Protein AF-A0A7S1ZFE7-F1 (afdb_monomer)

pLDDT: mean 71.31, std 16.83, range [36.5, 97.25]

Solvent-accessible surface area (backbone atoms only — not comparable to full-atom values): 19555 Å² total; per-residue (Å²): 136,82,89,80,91,80,84,84,82,91,82,88,84,90,81,83,90,78,90,79,86,83,85,82,86,85,87,84,87,85,87,87,86,85,85,83,87,79,91,80,78,89,81,93,76,87,78,83,85,80,88,77,94,73,69,63,61,62,57,50,52,52,50,52,49,53,53,50,52,51,51,52,51,51,54,51,51,49,47,71,77,36,74,87,56,80,83,87,70,60,96,80,64,78,69,82,61,69,79,80,39,98,81,34,76,78,76,74,90,63,62,76,65,51,53,56,52,51,50,52,52,50,51,48,53,53,51,50,52,51,52,50,52,48,52,51,48,53,66,77,36,74,86,58,77,84,83,70,88,51,95,78,68,78,70,79,67,70,73,84,36,98,85,37,78,87,77,75,54,72,66,60,51,52,53,51,50,54,52,51,52,50,52,52,52,51,53,48,53,53,48,50,68,77,34,76,85,54,82,79,88,68,60,91,83,65,80,70,83,64,69,72,82,35,95,83,36,75,81,81,75,51,74,65,58,51,51,52,52,51,51,52,51,52,49,51,51,52,51,51,49,52,50,50,53,67,75,37,74,85,56,81,79,77,80,90,46,99,82,66,82,72,81,61,68,79,79,36,98,84,35,77,85,74,75,48,78,64,58,51,49,53,51,51,53,64,72,74,110

Mean predicted aligned error: 25.0 Å

Sequence (289 aa):
MDTMMTSPPAAADAHEAEAHETETEEESETDSDSESESEWDESEDEWDSDEEEDEDDEDLEERLRALADLRALKNLAVHFLHPELPVQTDGTAFGRNYFDRPSAPDREEDDADDEEDNEEERRAVLADAAALKKAAVDHAHPELGVSTSDPTCFGRDYFDRPSAPEREDEETADEAEDVMDDVAMLKRAAYDYLHPEAPVAVDPTCFGRNYFDRPSAKEREDEEDAEEREAILAEAAALRKLAMDYAHPEAPVKAVDPTCFGRNYFNRPSAPEREDDEDAGEREAILAE

Structure (mmCIF, N/CA/C/O backbone):
data_AF-A0A7S1ZFE7-F1
#
_entry.id   AF-A0A7S1ZFE7-F1
#
loop_
_atom_site.group_PDB
_atom_site.id
_atom_site.type_symbol
_atom_site.label_atom_id
_atom_site.label_alt_id
_atom_site.label_comp_id
_atom_site.label_asym_id
_atom_site.label_entity_id
_atom_site.label_seq_id
_atom_site.pdbx_PDB_ins_code
_atom_site.Cartn_x
_atom_site.Cartn_y
_atom_site.Cartn_z
_atom_site.occupancy
_atom_site.B_iso_or_equiv
_atom_site.auth_seq_id
_atom_site.auth_comp_id
_atom_site.auth_asym_id
_atom_site.auth_atom_id
_atom_site.pdbx_PDB_model_num
ATOM 1 N N . MET A 1 1 ? 60.062 -28.023 20.978 1.00 38.53 1 MET A N 1
ATOM 2 C CA . MET A 1 1 ? 59.681 -29.448 21.005 1.00 38.53 1 MET A CA 1
ATOM 3 C C . MET A 1 1 ? 58.160 -29.456 21.038 1.00 38.53 1 MET A C 1
ATOM 5 O O . MET A 1 1 ? 57.601 -29.392 22.116 1.00 38.53 1 MET A O 1
ATOM 9 N N . ASP A 1 2 ? 57.487 -29.094 19.950 1.00 40.69 2 ASP A N 1
ATOM 10 C CA . ASP A 1 2 ? 57.403 -29.789 18.653 1.00 40.69 2 ASP A CA 1
ATOM 11 C C . ASP A 1 2 ? 56.394 -30.945 18.720 1.00 40.69 2 ASP A C 1
ATOM 13 O O . ASP A 1 2 ? 56.351 -31.648 19.728 1.00 40.69 2 ASP A O 1
ATOM 17 N N . THR A 1 3 ? 55.639 -31.113 17.628 1.00 42.53 3 THR A N 1
ATOM 18 C CA . THR A 1 3 ? 54.560 -32.089 17.340 1.00 42.53 3 THR A CA 1
ATOM 19 C C . THR A 1 3 ? 53.159 -31.769 17.906 1.00 42.53 3 THR A C 1
ATOM 21 O O . THR A 1 3 ? 53.027 -31.380 19.055 1.00 42.53 3 THR A O 1
ATOM 24 N N . MET A 1 4 ? 52.042 -31.898 17.178 1.00 44.47 4 MET A N 1
ATOM 25 C CA . MET A 1 4 ? 51.799 -32.379 15.813 1.00 44.47 4 MET A CA 1
ATOM 26 C C . MET A 1 4 ? 50.409 -31.921 15.333 1.00 44.47 4 MET A C 1
ATOM 28 O O . MET A 1 4 ? 49.446 -31.881 16.096 1.00 44.47 4 MET A O 1
ATOM 32 N N . MET A 1 5 ? 50.344 -31.616 14.038 1.00 49.09 5 MET A N 1
ATOM 33 C CA . MET A 1 5 ? 49.142 -31.440 13.225 1.00 49.09 5 MET A CA 1
ATOM 34 C C . MET A 1 5 ? 48.225 -32.669 13.295 1.00 49.09 5 MET A C 1
ATOM 36 O O . MET A 1 5 ? 48.711 -33.795 13.221 1.00 49.09 5 MET A O 1
ATOM 40 N N . THR A 1 6 ? 46.908 -32.456 13.313 1.00 48.22 6 THR A N 1
ATOM 41 C CA . THR A 1 6 ? 45.936 -33.452 12.831 1.00 48.22 6 THR A CA 1
ATOM 42 C C . THR A 1 6 ? 44.857 -32.757 11.998 1.00 48.22 6 THR A C 1
ATOM 44 O O . THR A 1 6 ? 43.993 -32.056 12.514 1.00 48.22 6 THR A O 1
ATOM 47 N N . SER A 1 7 ? 44.962 -32.927 10.679 1.00 47.09 7 SER A N 1
ATOM 48 C CA . SER A 1 7 ? 43.888 -32.703 9.707 1.00 47.09 7 SER A CA 1
ATOM 49 C C . SER A 1 7 ? 42.783 -33.750 9.874 1.00 47.09 7 SER A C 1
ATOM 51 O O . SER A 1 7 ? 43.108 -34.917 10.107 1.00 47.09 7 SER A O 1
ATOM 53 N N . PRO A 1 8 ? 41.508 -33.401 9.648 1.00 58.00 8 PRO A N 1
ATOM 54 C CA . PRO A 1 8 ? 40.488 -34.369 9.271 1.00 58.00 8 PRO A CA 1
ATOM 55 C C . PRO A 1 8 ? 40.422 -34.550 7.735 1.00 58.00 8 PRO A C 1
ATOM 57 O O . PRO A 1 8 ? 40.821 -33.649 6.991 1.00 58.00 8 PRO A O 1
ATOM 60 N N . PRO A 1 9 ? 39.978 -35.728 7.254 1.00 52.44 9 PRO A N 1
ATOM 61 C CA . PRO A 1 9 ? 40.135 -36.158 5.868 1.00 52.44 9 PRO A CA 1
ATOM 62 C C . PRO A 1 9 ? 39.002 -35.714 4.935 1.00 52.44 9 PRO A C 1
ATOM 64 O O . PRO A 1 9 ? 37.871 -35.476 5.351 1.00 52.44 9 PRO A O 1
ATOM 67 N N . ALA A 1 10 ? 39.351 -35.688 3.648 1.00 40.00 10 ALA A N 1
ATOM 68 C CA . ALA A 1 10 ? 38.463 -35.560 2.504 1.00 40.00 10 ALA A CA 1
ATOM 69 C C . ALA A 1 10 ? 37.403 -36.674 2.464 1.00 40.00 10 ALA A C 1
ATOM 71 O O . ALA A 1 10 ? 37.738 -37.854 2.586 1.00 40.00 10 ALA A O 1
ATOM 72 N N . ALA A 1 11 ? 36.153 -36.284 2.218 1.00 41.84 11 ALA A N 1
ATOM 73 C CA . ALA A 1 11 ? 35.088 -37.168 1.770 1.00 41.84 11 ALA A CA 1
ATOM 74 C C . ALA A 1 11 ? 34.666 -36.725 0.364 1.00 41.84 11 ALA A C 1
ATOM 76 O O . ALA A 1 11 ? 34.263 -35.583 0.153 1.00 41.84 11 ALA A O 1
ATOM 77 N N . ALA A 1 12 ? 34.838 -37.638 -0.585 1.00 39.75 12 ALA A N 1
ATOM 78 C CA . ALA A 1 12 ? 34.227 -37.625 -1.900 1.00 39.75 12 ALA A CA 1
ATOM 79 C C . ALA A 1 12 ? 32.986 -38.525 -1.843 1.00 39.75 12 ALA A C 1
ATOM 81 O O . ALA A 1 12 ? 33.080 -39.584 -1.232 1.00 39.75 12 ALA A O 1
ATOM 82 N N . ASP A 1 13 ? 31.878 -38.083 -2.440 1.00 37.38 13 ASP A N 1
ATOM 83 C CA . ASP A 1 13 ? 30.799 -38.858 -3.096 1.00 37.38 13 ASP A CA 1
ATOM 84 C C . ASP A 1 13 ? 29.597 -37.903 -3.262 1.00 37.38 13 ASP A C 1
ATOM 86 O O . ASP A 1 13 ? 29.153 -37.285 -2.300 1.00 37.38 13 ASP A O 1
ATOM 90 N N . ALA A 1 14 ? 29.267 -37.492 -4.488 1.00 40.66 14 ALA A N 1
ATOM 91 C CA . ALA A 1 14 ? 28.313 -38.144 -5.395 1.00 40.66 14 ALA A CA 1
ATOM 92 C C . ALA A 1 14 ? 26.847 -37.748 -5.108 1.00 40.66 14 ALA A C 1
ATOM 94 O O . ALA A 1 14 ? 26.199 -38.305 -4.234 1.00 40.66 14 ALA A O 1
ATOM 95 N N . HIS A 1 15 ? 26.339 -36.802 -5.901 1.00 38.22 15 HIS A N 1
ATOM 96 C CA . HIS A 1 15 ? 24.922 -36.629 -6.248 1.00 38.22 15 HIS A CA 1
ATOM 97 C C . HIS A 1 15 ? 24.930 -36.146 -7.706 1.00 38.22 15 HIS A C 1
ATOM 99 O O . HIS A 1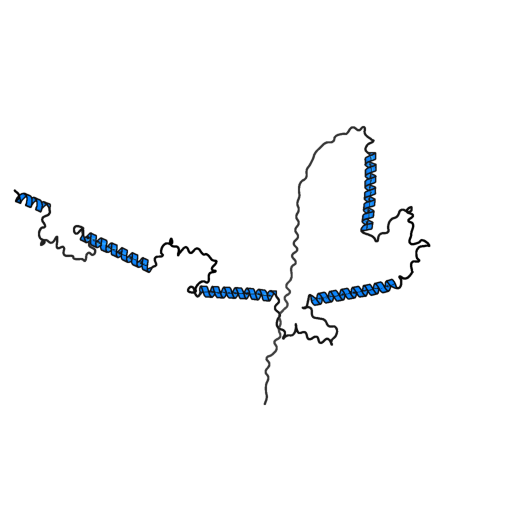 15 ? 25.473 -35.087 -8.005 1.00 38.22 15 HIS A O 1
ATOM 105 N N . GLU A 1 16 ? 24.781 -37.050 -8.671 1.00 42.72 16 GLU A N 1
ATOM 106 C CA . GLU A 1 16 ? 23.509 -37.573 -9.190 1.00 42.72 16 GLU A CA 1
ATOM 107 C C . GLU A 1 16 ? 22.752 -36.475 -9.947 1.00 42.72 16 GLU A C 1
ATOM 109 O O . GLU A 1 16 ? 22.213 -35.533 -9.377 1.00 42.72 16 GLU A O 1
ATOM 114 N N . ALA A 1 17 ? 22.844 -36.584 -11.271 1.00 41.72 17 ALA A N 1
ATOM 115 C CA . ALA A 1 17 ? 22.181 -35.738 -12.239 1.00 41.72 17 ALA A CA 1
ATOM 116 C C . ALA A 1 17 ? 20.724 -36.191 -12.378 1.00 41.72 17 ALA A C 1
ATOM 118 O O . ALA A 1 17 ? 20.486 -37.331 -12.774 1.00 41.72 17 ALA A O 1
ATOM 119 N N . GLU A 1 18 ? 19.775 -35.292 -12.132 1.00 44.75 18 GLU A N 1
ATOM 120 C CA . GLU A 1 18 ? 18.418 -35.414 -12.658 1.00 44.75 18 GLU A CA 1
ATOM 121 C C . GLU A 1 18 ? 18.173 -34.281 -13.651 1.00 44.75 18 GLU A C 1
ATOM 123 O O . GLU A 1 18 ? 18.251 -33.096 -13.329 1.00 44.75 18 GLU A O 1
ATOM 128 N N . ALA A 1 19 ? 17.934 -34.686 -14.894 1.00 42.19 19 ALA A N 1
ATOM 129 C CA . ALA A 1 19 ? 17.364 -33.854 -15.931 1.00 42.19 19 ALA A CA 1
ATOM 130 C C . ALA A 1 19 ? 15.873 -33.686 -15.624 1.00 42.19 19 ALA A C 1
ATOM 132 O O . ALA A 1 19 ? 15.186 -34.687 -15.431 1.00 42.19 19 ALA A O 1
ATOM 133 N N . HIS A 1 20 ? 15.379 -32.449 -15.608 1.00 38.44 20 HIS A N 1
ATOM 134 C CA . HIS A 1 20 ? 13.945 -32.194 -15.639 1.00 38.44 20 HIS A CA 1
ATOM 135 C C . HIS A 1 20 ? 13.600 -31.449 -16.923 1.00 38.44 20 HIS A C 1
ATOM 137 O O . HIS A 1 20 ? 14.166 -30.404 -17.243 1.00 38.44 20 HIS A O 1
ATOM 143 N N . GLU A 1 21 ? 12.715 -32.083 -17.675 1.00 42.06 21 GLU A N 1
ATOM 144 C CA . GLU A 1 21 ? 12.211 -31.704 -18.982 1.00 42.06 21 GLU A CA 1
ATOM 145 C C . GLU A 1 21 ? 11.364 -30.426 -18.864 1.00 42.06 21 GLU A C 1
ATOM 147 O O . GLU A 1 21 ? 10.610 -30.258 -17.903 1.00 42.06 21 GLU A O 1
ATOM 152 N N . THR A 1 22 ? 11.507 -29.512 -19.825 1.00 41.84 22 THR A N 1
ATOM 153 C CA . THR A 1 22 ? 10.618 -28.357 -19.999 1.00 41.84 22 THR A CA 1
ATOM 154 C C . THR A 1 22 ? 9.655 -28.670 -21.136 1.00 41.84 22 THR A C 1
ATOM 156 O O . THR A 1 22 ? 10.048 -28.662 -22.307 1.00 41.84 22 THR A O 1
ATOM 159 N N . GLU A 1 23 ? 8.414 -28.988 -20.782 1.00 43.09 23 GLU A N 1
ATOM 160 C CA . 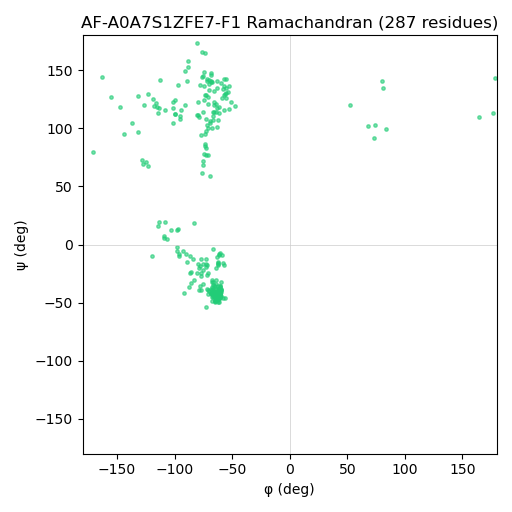GLU A 1 23 ? 7.303 -29.116 -21.718 1.00 43.09 23 GLU A CA 1
ATOM 161 C C . GLU A 1 23 ? 6.947 -27.739 -22.300 1.00 43.09 23 GLU A C 1
ATOM 163 O O . GLU A 1 23 ? 7.010 -26.709 -21.629 1.00 43.09 23 GLU A O 1
ATOM 168 N N . THR A 1 24 ? 6.648 -27.738 -23.594 1.00 36.50 24 THR A N 1
ATOM 169 C CA . THR A 1 24 ? 6.244 -26.581 -24.393 1.00 36.50 24 THR A CA 1
ATOM 170 C C . THR A 1 24 ? 4.732 -26.664 -24.554 1.00 36.50 24 THR A C 1
ATOM 172 O O . THR A 1 24 ? 4.236 -27.633 -25.123 1.00 36.50 24 THR A O 1
ATOM 175 N N . GLU A 1 25 ? 3.997 -25.685 -24.033 1.00 45.53 25 GLU A N 1
ATOM 176 C CA . GLU A 1 25 ? 2.556 -25.566 -24.265 1.00 45.53 25 GLU A CA 1
ATOM 177 C C . GLU A 1 25 ? 2.320 -24.519 -25.360 1.00 45.53 25 GLU A C 1
ATOM 179 O O . GLU A 1 25 ? 2.625 -23.336 -25.205 1.00 45.53 25 GLU A O 1
ATOM 184 N N . GLU A 1 26 ? 1.837 -24.998 -26.506 1.00 42.94 26 GLU A N 1
ATOM 185 C CA . GLU A 1 26 ? 1.320 -24.194 -27.608 1.00 42.94 26 GLU A CA 1
ATOM 186 C C . GLU A 1 26 ? -0.186 -23.998 -27.394 1.00 42.94 26 GLU A C 1
ATOM 188 O O . GLU A 1 26 ? -0.938 -24.973 -27.366 1.00 42.94 26 GLU A O 1
ATOM 193 N N . GLU A 1 27 ? -0.642 -22.751 -27.273 1.00 45.06 27 GLU A N 1
ATOM 194 C CA . GLU A 1 27 ? -2.069 -22.424 -27.314 1.00 45.06 27 GLU A CA 1
ATOM 195 C C . GLU A 1 27 ? -2.430 -21.869 -28.697 1.00 45.06 27 GLU A C 1
ATOM 197 O O . GLU A 1 27 ? -1.857 -20.891 -29.182 1.00 45.06 27 GLU A O 1
ATOM 202 N N . SER A 1 28 ? -3.382 -22.535 -29.349 1.00 41.66 28 SER A N 1
ATOM 203 C CA . SER A 1 28 ? -3.961 -22.158 -30.634 1.00 41.66 28 SER A CA 1
ATOM 204 C C . SER A 1 28 ? -5.449 -21.883 -30.447 1.00 41.66 28 SER A C 1
ATOM 206 O O . SER A 1 28 ? -6.198 -22.797 -30.098 1.00 41.66 28 SER A O 1
ATOM 208 N N . GLU A 1 29 ? -5.891 -20.664 -30.740 1.00 47.31 29 GLU A N 1
ATOM 209 C CA . GLU A 1 29 ? -7.309 -20.305 -30.749 1.00 47.31 29 GLU A CA 1
ATOM 210 C C . GLU A 1 29 ? -7.781 -20.108 -32.191 1.00 47.31 29 GLU A C 1
ATOM 212 O O . GLU A 1 29 ? -7.310 -19.245 -32.935 1.00 47.31 29 GLU A O 1
ATOM 217 N N . THR A 1 30 ? -8.702 -20.977 -32.596 1.00 43.19 30 THR A N 1
ATOM 218 C CA . THR A 1 30 ? -9.500 -20.867 -33.813 1.00 43.19 30 THR A CA 1
ATOM 219 C C . THR A 1 30 ? -10.862 -20.309 -33.432 1.00 43.19 30 THR A C 1
ATOM 221 O O . THR A 1 30 ? -11.555 -20.956 -32.649 1.00 43.19 30 THR A O 1
ATOM 224 N N . ASP A 1 31 ? -11.289 -19.206 -34.043 1.00 40.50 31 ASP A N 1
ATOM 225 C CA . ASP A 1 31 ? -12.696 -18.812 -34.024 1.00 40.50 31 ASP A CA 1
ATOM 226 C C . ASP A 1 31 ? -13.264 -18.766 -35.439 1.00 40.50 31 ASP A C 1
ATOM 228 O O . ASP A 1 31 ? -12.724 -18.165 -36.370 1.00 40.50 31 ASP A O 1
ATOM 232 N N . SER A 1 32 ? -14.348 -19.515 -35.564 1.00 47.72 32 SER A N 1
ATOM 233 C CA . SER A 1 32 ? -15.103 -19.839 -36.755 1.00 47.72 32 SER A CA 1
ATOM 234 C C . SER A 1 32 ? -16.463 -19.196 -36.563 1.00 47.72 32 SER A C 1
ATOM 236 O O . SER A 1 32 ? -17.212 -19.657 -35.708 1.00 47.72 32 SER A O 1
ATOM 238 N N . ASP A 1 33 ? -16.804 -18.193 -37.368 1.00 43.22 33 ASP A N 1
ATOM 239 C CA . ASP A 1 33 ? -18.164 -17.666 -37.393 1.00 43.22 33 ASP A CA 1
ATOM 240 C C . ASP A 1 33 ? -18.744 -17.748 -38.803 1.00 43.22 33 ASP A C 1
ATOM 242 O O . ASP A 1 33 ? -18.113 -17.422 -39.811 1.00 43.22 33 ASP A O 1
ATOM 246 N N . SER A 1 34 ? -19.935 -18.320 -38.837 1.00 48.53 34 SER A N 1
ATOM 247 C CA . SER A 1 34 ? -20.622 -18.909 -39.969 1.00 48.53 34 SER A CA 1
ATOM 248 C C . SER A 1 34 ? -21.966 -18.229 -40.008 1.00 48.53 34 SER A C 1
ATOM 250 O O . SER A 1 34 ? -22.699 -18.459 -39.060 1.00 48.53 34 SER A O 1
ATOM 252 N N . GLU A 1 35 ? -22.350 -17.525 -41.075 1.00 44.75 35 GLU A N 1
ATOM 253 C CA . GLU A 1 35 ? -23.771 -17.226 -41.290 1.00 44.75 35 GLU A CA 1
ATOM 254 C C . GLU A 1 35 ? -24.165 -17.149 -42.774 1.00 44.75 35 GLU A C 1
ATOM 256 O O . GLU A 1 35 ? -23.728 -16.288 -43.533 1.00 44.75 35 GLU A O 1
ATOM 261 N N . SER A 1 36 ? -25.076 -18.070 -43.097 1.00 48.50 36 SER A N 1
ATOM 262 C CA . SER A 1 36 ? -26.366 -17.849 -43.759 1.00 48.50 36 SER A CA 1
ATOM 263 C C . SER A 1 36 ? -26.411 -17.530 -45.254 1.00 48.50 36 SER A C 1
ATOM 265 O O . SER A 1 36 ? -26.269 -16.403 -45.724 1.00 48.50 36 SER A O 1
ATOM 267 N N . GLU A 1 37 ? -26.776 -18.589 -45.973 1.00 55.91 37 GLU A N 1
ATOM 268 C CA . GLU A 1 37 ? -27.348 -18.618 -47.312 1.00 55.91 37 GLU A CA 1
ATOM 269 C C . GLU A 1 37 ? -28.641 -17.786 -47.387 1.00 55.91 37 GLU A C 1
ATOM 271 O O . GLU A 1 37 ? -29.476 -17.815 -46.481 1.00 55.91 37 GLU A O 1
ATOM 276 N N . SER A 1 38 ? -28.845 -17.087 -48.504 1.00 45.28 38 SER A N 1
ATOM 277 C CA . SER A 1 38 ? -30.179 -16.645 -48.919 1.00 45.28 38 SER A CA 1
ATOM 278 C C . SER A 1 38 ? -30.404 -16.994 -50.386 1.00 45.28 38 SER A C 1
ATOM 280 O O . SER A 1 38 ? -29.962 -16.322 -51.313 1.00 45.28 38 SER A O 1
ATOM 282 N N . GLU A 1 39 ? -31.078 -18.127 -50.523 1.00 63.09 39 GLU A N 1
ATOM 283 C CA . GLU A 1 39 ? -31.855 -18.623 -51.648 1.00 63.09 39 GLU A CA 1
ATOM 284 C C . GLU A 1 39 ? -32.800 -17.535 -52.181 1.00 63.09 39 GLU A C 1
ATOM 286 O O . GLU A 1 39 ? -33.669 -17.057 -51.451 1.00 63.09 39 GLU A O 1
ATOM 291 N N . TRP A 1 40 ? -32.624 -17.145 -53.447 1.00 50.47 40 TRP A N 1
ATOM 292 C CA . TRP A 1 40 ? -33.654 -16.445 -54.208 1.00 50.47 40 TRP A CA 1
ATOM 293 C C . TRP A 1 40 ? -33.831 -17.086 -55.577 1.00 50.47 40 TRP A C 1
ATOM 295 O O . TRP A 1 40 ? -32.891 -17.336 -56.330 1.00 50.47 40 TRP A O 1
ATOM 305 N N . ASP A 1 41 ? -35.101 -17.372 -55.777 1.00 46.16 41 ASP A N 1
ATOM 306 C CA . ASP A 1 41 ? -35.795 -18.160 -56.766 1.00 46.16 41 ASP A CA 1
ATOM 307 C C . ASP A 1 41 ? -36.203 -17.283 -57.963 1.00 46.16 41 ASP A C 1
ATOM 309 O O . ASP A 1 41 ? -36.467 -16.093 -57.794 1.00 46.16 41 ASP A O 1
ATOM 313 N N . GLU A 1 42 ? -36.247 -17.921 -59.136 1.00 52.16 42 GLU A N 1
ATOM 314 C CA . GLU A 1 42 ? -37.068 -17.616 -60.320 1.00 52.16 42 GLU A CA 1
ATOM 315 C C . GLU A 1 42 ? -37.076 -16.194 -60.930 1.00 52.16 42 GLU A C 1
ATOM 317 O O . GLU A 1 42 ? -37.574 -15.232 -60.357 1.00 52.16 42 GLU A O 1
ATOM 322 N N . SER A 1 43 ? -36.679 -16.101 -62.206 1.00 45.53 43 SER A N 1
ATOM 323 C CA . SER A 1 43 ? -37.594 -15.718 -63.304 1.00 45.53 43 SER A CA 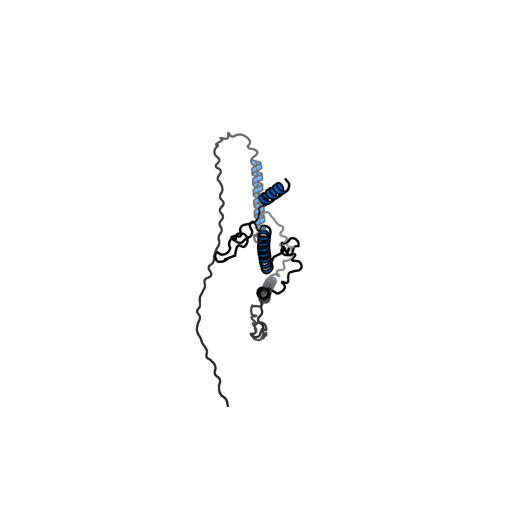1
ATOM 324 C C . SER A 1 43 ? -36.816 -15.631 -64.622 1.00 45.53 43 SER A C 1
ATOM 326 O O . SER A 1 43 ? -35.940 -14.783 -64.794 1.00 45.53 43 SER A O 1
ATOM 328 N N . GLU A 1 44 ? -37.117 -16.540 -65.551 1.00 56.69 44 GLU A N 1
ATOM 329 C CA . GLU A 1 44 ? -36.739 -16.430 -66.960 1.00 56.69 44 GLU A CA 1
ATOM 330 C C . GLU A 1 44 ? -37.680 -15.421 -67.633 1.00 56.69 44 GLU A C 1
ATOM 332 O O . GLU A 1 44 ? -38.769 -15.778 -68.078 1.00 56.69 44 GLU A O 1
ATOM 337 N N . ASP A 1 45 ? -37.263 -14.158 -67.707 1.00 48.28 45 ASP A N 1
ATOM 338 C CA . ASP A 1 45 ? -37.913 -13.161 -68.555 1.00 48.28 45 ASP A CA 1
ATOM 339 C C . ASP A 1 45 ? -37.171 -13.080 -69.896 1.00 48.28 45 ASP A C 1
ATOM 341 O O . ASP A 1 45 ? -36.017 -12.662 -69.996 1.00 48.28 45 ASP A O 1
ATOM 345 N N . GLU A 1 46 ? -37.855 -13.563 -70.928 1.00 57.88 46 GLU A N 1
ATOM 346 C CA . GLU A 1 46 ? -37.465 -13.564 -72.333 1.00 57.88 46 GLU A CA 1
ATOM 347 C C . GLU A 1 46 ? -37.532 -12.124 -72.874 1.00 57.88 46 GLU A C 1
ATOM 349 O O . GLU A 1 46 ? -38.611 -11.594 -73.146 1.00 57.88 46 GLU A O 1
ATOM 354 N N . TRP A 1 47 ? -36.373 -11.463 -72.970 1.00 50.59 47 TRP A N 1
ATOM 355 C CA . TRP A 1 47 ? -36.252 -10.105 -73.503 1.00 50.59 47 TRP A CA 1
ATOM 356 C C . TRP A 1 47 ? -36.280 -10.123 -75.032 1.00 50.59 47 TRP A C 1
ATOM 358 O O . TRP A 1 47 ? -35.341 -10.568 -75.694 1.00 50.59 47 TRP A O 1
ATOM 368 N N . ASP A 1 48 ? -37.394 -9.618 -75.558 1.00 47.69 48 ASP A N 1
ATOM 369 C CA . ASP A 1 48 ? -37.568 -9.163 -76.932 1.00 47.69 48 ASP A CA 1
ATOM 370 C C . ASP A 1 48 ? -36.592 -8.001 -77.183 1.00 47.69 48 ASP A C 1
ATOM 372 O O . ASP A 1 48 ? -36.605 -6.981 -76.491 1.00 47.69 48 ASP A O 1
ATOM 376 N N . SER A 1 49 ? -35.690 -8.234 -78.127 1.00 58.75 49 SER A N 1
ATOM 377 C CA . SER A 1 49 ? -34.667 -7.321 -78.623 1.00 58.75 49 SER A CA 1
ATOM 378 C C . SER A 1 49 ? -35.314 -6.233 -79.475 1.00 58.75 49 SER A C 1
ATOM 380 O O . SER A 1 49 ? -36.031 -6.586 -80.405 1.00 58.75 49 SER A O 1
ATOM 382 N N . ASP A 1 50 ? -35.034 -4.956 -79.204 1.00 53.72 50 ASP A N 1
ATOM 383 C CA . ASP A 1 50 ? -34.649 -3.965 -80.226 1.00 53.72 50 ASP A CA 1
ATOM 384 C C . ASP A 1 50 ? -34.433 -2.568 -79.614 1.00 53.72 50 ASP A C 1
ATOM 386 O O . ASP A 1 50 ? -35.197 -2.134 -78.755 1.00 53.72 50 ASP A O 1
ATOM 390 N N . GLU A 1 51 ? -33.430 -1.875 -80.164 1.00 55.75 51 GLU A N 1
ATOM 391 C CA . GLU A 1 51 ? -33.166 -0.428 -80.085 1.00 55.75 51 GLU A CA 1
ATOM 392 C C . GLU A 1 51 ? -32.648 0.130 -78.749 1.00 55.75 51 GLU A C 1
ATOM 394 O O . GLU A 1 51 ? -33.424 0.532 -77.896 1.00 55.75 51 GLU A O 1
ATOM 399 N N . GLU A 1 52 ? -31.317 0.188 -78.603 1.00 51.38 52 GLU A N 1
ATOM 400 C CA . GLU A 1 52 ? -30.522 1.433 -78.460 1.00 51.38 52 GLU A CA 1
ATOM 401 C C . GLU A 1 52 ? -29.019 1.049 -78.545 1.00 51.38 52 GLU A C 1
ATOM 403 O O . GLU A 1 52 ? -28.338 0.870 -77.541 1.00 51.38 52 GLU A O 1
ATOM 408 N N . GLU A 1 53 ? -28.499 0.844 -79.761 1.00 56.78 53 GLU A N 1
ATOM 409 C CA . GLU A 1 53 ? -27.135 0.334 -80.037 1.00 56.78 53 GLU A CA 1
ATOM 410 C C . GLU A 1 53 ? -26.026 1.419 -80.006 1.00 56.78 53 GLU A C 1
ATOM 412 O O . GLU A 1 53 ? -24.944 1.195 -80.539 1.00 56.78 53 GLU A O 1
ATOM 417 N N . ASP A 1 54 ? -26.262 2.587 -79.393 1.00 55.16 54 ASP A N 1
ATOM 418 C CA . ASP A 1 54 ? -25.335 3.736 -79.470 1.00 55.16 54 ASP A CA 1
ATOM 419 C C . ASP A 1 54 ? -24.756 4.213 -78.110 1.00 55.16 54 ASP A C 1
ATOM 421 O O . ASP A 1 54 ? -23.826 5.020 -78.111 1.00 55.16 54 ASP A O 1
ATOM 425 N N . GLU A 1 55 ? -25.239 3.735 -76.950 1.00 54.31 55 GLU A N 1
ATOM 426 C CA . GLU A 1 55 ? -24.696 4.131 -75.623 1.00 54.31 55 GLU A CA 1
ATOM 427 C C . GLU A 1 55 ? -23.537 3.233 -75.126 1.00 54.31 55 GLU A C 1
ATOM 429 O O . GLU A 1 55 ? -22.773 3.640 -74.253 1.00 54.31 55 GLU A O 1
ATOM 434 N N . ASP A 1 56 ? -23.329 2.051 -75.718 1.00 59.16 56 ASP A N 1
ATOM 435 C CA . ASP A 1 56 ? -22.341 1.067 -75.236 1.00 59.16 56 ASP A CA 1
ATOM 436 C C . ASP A 1 56 ? -20.882 1.361 -75.657 1.00 59.16 56 ASP A C 1
ATOM 438 O O . ASP A 1 56 ? -19.934 0.924 -74.992 1.00 59.16 56 ASP A O 1
ATOM 442 N N . ASP A 1 57 ? -20.666 2.097 -76.751 1.00 63.19 57 ASP A N 1
ATOM 443 C CA . ASP A 1 57 ? -19.322 2.317 -77.308 1.00 63.19 57 ASP A CA 1
ATOM 444 C C . ASP A 1 57 ? -18.510 3.357 -76.510 1.00 63.19 57 ASP A C 1
ATOM 446 O O . ASP A 1 57 ? -17.313 3.157 -76.270 1.00 63.19 57 ASP A O 1
ATOM 450 N N . GLU A 1 58 ? -19.142 4.442 -76.042 1.00 67.25 58 GLU A N 1
ATOM 451 C CA . GLU A 1 58 ? -18.475 5.470 -75.221 1.00 67.25 58 GLU A CA 1
ATOM 452 C C . GLU A 1 58 ? -18.051 4.904 -73.853 1.00 67.25 58 GLU A C 1
ATOM 454 O O . GLU A 1 58 ? -16.918 5.125 -73.406 1.00 67.25 58 GLU A O 1
ATOM 459 N N . ASP A 1 59 ? -18.905 4.080 -73.238 1.00 77.69 59 ASP A N 1
ATOM 460 C CA . ASP A 1 59 ? -18.617 3.389 -71.977 1.00 77.69 59 ASP A CA 1
ATOM 461 C C . ASP A 1 59 ? -17.472 2.371 -72.126 1.00 77.69 59 ASP A C 1
ATOM 463 O O . ASP A 1 59 ? -16.629 2.208 -71.229 1.00 77.69 59 ASP A O 1
ATOM 467 N N . LEU A 1 60 ? -17.380 1.696 -73.278 1.00 80.06 60 LEU A N 1
ATOM 468 C CA . LEU A 1 60 ? -16.279 0.782 -73.571 1.00 80.06 60 LEU A CA 1
ATOM 469 C C . LEU A 1 60 ? -14.953 1.536 -73.756 1.00 80.06 60 LEU A C 1
ATOM 471 O O . LEU A 1 60 ? -13.915 1.092 -73.249 1.00 80.06 60 LEU A O 1
ATOM 475 N N . GLU A 1 61 ? -14.966 2.675 -74.451 1.00 85.69 61 GLU A N 1
ATOM 476 C CA . GLU A 1 61 ? -13.787 3.524 -74.638 1.00 85.69 61 GLU A CA 1
ATOM 477 C C . GLU A 1 61 ? -13.278 4.104 -73.312 1.00 85.69 61 GLU A C 1
ATOM 479 O O . GLU A 1 61 ? -12.071 4.042 -73.032 1.00 85.69 61 GLU A O 1
ATOM 484 N N . GLU A 1 62 ? -14.173 4.609 -72.458 1.00 86.81 62 GLU A N 1
ATOM 485 C CA . GLU A 1 62 ? -13.812 5.108 -71.130 1.00 86.81 62 GLU A CA 1
ATOM 486 C C . GLU A 1 62 ? -13.236 3.983 -70.261 1.00 86.81 62 GLU A C 1
ATOM 488 O O . GLU A 1 62 ? -12.178 4.140 -69.637 1.00 86.81 62 GLU A O 1
ATOM 493 N N . ARG A 1 63 ? -13.848 2.794 -70.299 1.00 89.62 63 ARG A N 1
ATOM 494 C CA . ARG A 1 63 ? -13.339 1.615 -69.593 1.00 89.62 63 ARG A CA 1
ATOM 495 C C . ARG A 1 63 ? -11.960 1.188 -70.093 1.00 89.62 63 ARG A C 1
ATOM 497 O O . ARG A 1 63 ? -11.093 0.841 -69.284 1.00 89.62 63 ARG A O 1
ATOM 504 N N . LEU A 1 64 ? -11.716 1.209 -71.403 1.00 91.31 64 LEU A N 1
ATOM 505 C CA . LEU A 1 64 ? -10.402 0.897 -71.975 1.00 91.31 64 LEU A CA 1
ATOM 506 C C . LEU A 1 64 ? -9.346 1.919 -71.548 1.00 91.31 64 LEU A C 1
ATOM 508 O O . LEU A 1 64 ? -8.216 1.532 -71.230 1.00 91.31 64 LEU A O 1
ATOM 512 N N . ARG A 1 65 ? -9.717 3.201 -71.474 1.00 91.25 65 ARG A N 1
ATOM 513 C CA . ARG A 1 65 ? -8.847 4.274 -70.985 1.00 91.25 65 ARG A CA 1
ATOM 514 C C . ARG A 1 65 ? -8.497 4.093 -69.511 1.00 91.25 65 ARG A C 1
ATOM 516 O O . ARG A 1 65 ? -7.317 4.098 -69.167 1.00 91.25 65 ARG A O 1
ATOM 523 N N . ALA A 1 66 ? -9.488 3.819 -68.666 1.00 91.88 66 ALA A N 1
ATOM 524 C CA . ALA A 1 66 ? -9.279 3.549 -67.246 1.00 91.88 66 ALA A CA 1
ATOM 525 C C . ALA A 1 66 ? -8.367 2.329 -67.019 1.00 91.88 66 ALA A C 1
ATOM 527 O O . ALA A 1 66 ? -7.470 2.355 -66.175 1.00 91.88 66 ALA A O 1
ATOM 528 N N . LEU A 1 67 ? -8.531 1.263 -67.810 1.00 93.44 67 LEU A N 1
ATOM 529 C CA . LEU A 1 67 ? -7.654 0.091 -67.746 1.00 93.44 67 LEU A CA 1
ATOM 530 C C . LEU A 1 67 ? -6.224 0.386 -68.222 1.00 93.44 67 LEU A C 1
ATOM 532 O O . LEU A 1 67 ? -5.279 -0.225 -67.715 1.00 93.44 67 LEU A O 1
ATOM 536 N N . ALA A 1 68 ? -6.039 1.296 -69.180 1.00 92.94 68 ALA A N 1
ATOM 537 C CA . ALA A 1 68 ? -4.714 1.749 -69.593 1.00 92.94 68 ALA A CA 1
ATOM 538 C C . ALA A 1 68 ? -4.023 2.551 -68.477 1.00 92.94 68 ALA A C 1
ATOM 540 O O . ALA A 1 68 ? -2.873 2.255 -68.140 1.00 92.94 68 ALA A O 1
ATOM 541 N N . ASP A 1 69 ? -4.742 3.475 -67.839 1.00 93.75 69 ASP A N 1
ATOM 542 C CA . ASP A 1 69 ? -4.224 4.282 -66.730 1.00 93.75 69 ASP A CA 1
ATOM 543 C C . ASP A 1 69 ? -3.864 3.415 -65.516 1.00 93.75 69 ASP A C 1
ATOM 545 O O . ASP A 1 69 ? -2.789 3.569 -64.932 1.00 93.75 69 ASP A O 1
ATOM 549 N N . LEU A 1 70 ? -4.697 2.424 -65.180 1.00 93.56 70 LEU A N 1
ATOM 550 C CA . LEU A 1 70 ? -4.406 1.462 -64.112 1.00 93.56 70 LEU A CA 1
ATOM 551 C C . LEU A 1 70 ? -3.130 0.653 -64.383 1.00 93.56 70 LEU A C 1
ATOM 553 O O . LEU A 1 70 ? -2.347 0.401 -63.464 1.00 93.56 70 LEU A O 1
ATOM 557 N N . ARG A 1 71 ? -2.883 0.258 -65.639 1.00 89.56 71 ARG A N 1
ATOM 558 C CA . ARG A 1 71 ? -1.635 -0.425 -66.019 1.00 89.56 71 ARG A CA 1
ATOM 559 C C . ARG A 1 71 ? -0.427 0.501 -65.885 1.00 89.56 71 ARG A C 1
ATOM 561 O O . ARG A 1 71 ? 0.597 0.068 -65.359 1.00 89.56 71 ARG A O 1
ATOM 568 N N . ALA A 1 72 ? -0.550 1.760 -66.304 1.00 88.25 72 ALA A N 1
ATOM 569 C CA . ALA A 1 72 ? 0.515 2.751 -66.163 1.00 88.25 72 ALA A CA 1
ATOM 570 C C . ALA A 1 72 ? 0.863 3.004 -64.684 1.00 88.25 72 ALA A C 1
ATOM 572 O O . ALA A 1 72 ? 2.035 2.954 -64.311 1.00 88.25 72 ALA A O 1
ATOM 573 N N . LEU A 1 73 ? -0.148 3.175 -63.827 1.00 91.69 73 LEU A N 1
ATOM 574 C CA . LEU A 1 73 ? 0.012 3.328 -62.376 1.00 91.69 73 LEU A CA 1
ATOM 575 C C . LEU A 1 73 ? 0.672 2.109 -61.729 1.00 91.69 73 LEU A C 1
ATOM 577 O O . LEU A 1 73 ? 1.562 2.263 -60.894 1.00 91.69 73 LEU A O 1
ATOM 581 N N . LYS A 1 74 ? 0.283 0.896 -62.136 1.00 91.38 74 LYS A N 1
ATOM 582 C CA . LYS A 1 74 ? 0.893 -0.336 -61.627 1.00 91.38 74 LYS A CA 1
ATOM 583 C C . LYS A 1 74 ? 2.376 -0.427 -61.988 1.00 91.38 74 LYS A C 1
ATOM 585 O O . LYS A 1 74 ? 3.183 -0.762 -61.127 1.00 91.38 74 LYS A O 1
ATOM 590 N N . ASN A 1 75 ? 2.744 -0.095 -63.225 1.00 86.31 75 ASN A N 1
ATOM 591 C CA . ASN A 1 75 ? 4.147 -0.078 -63.648 1.00 86.31 75 ASN A CA 1
ATOM 592 C C . ASN A 1 75 ? 4.955 0.965 -62.866 1.00 86.31 75 ASN A C 1
ATOM 594 O O . ASN A 1 75 ? 6.062 0.688 -62.412 1.00 86.31 75 ASN A O 1
ATOM 598 N N . LEU A 1 76 ? 4.377 2.145 -62.652 1.00 87.06 76 LEU A N 1
ATOM 599 C CA . LEU A 1 76 ? 4.988 3.225 -61.885 1.00 87.06 76 LEU A CA 1
ATOM 600 C C . LEU A 1 76 ? 5.219 2.810 -60.418 1.00 87.06 76 LEU A C 1
ATOM 602 O O . LEU A 1 76 ? 6.304 3.021 -59.881 1.00 87.06 76 LEU A O 1
ATOM 606 N N . ALA A 1 77 ? 4.244 2.146 -59.792 1.00 89.12 77 ALA A N 1
ATOM 607 C CA . ALA A 1 77 ? 4.386 1.603 -58.442 1.00 89.12 77 ALA A CA 1
ATOM 608 C C . ALA A 1 77 ? 5.503 0.549 -58.351 1.00 89.12 77 ALA A C 1
ATOM 610 O O . ALA A 1 77 ? 6.291 0.576 -57.407 1.00 89.12 77 ALA A O 1
ATOM 611 N N . VAL A 1 78 ? 5.618 -0.337 -59.348 1.00 89.12 78 VAL A N 1
ATOM 612 C CA . VAL A 1 78 ? 6.716 -1.315 -59.425 1.00 89.12 78 VAL A CA 1
ATOM 613 C C . VAL A 1 78 ? 8.069 -0.610 -59.505 1.00 89.12 78 VAL A C 1
ATOM 615 O O . VAL A 1 78 ? 8.962 -0.966 -58.749 1.00 89.12 78 VAL A O 1
ATOM 618 N N . HIS A 1 79 ? 8.217 0.422 -60.339 1.00 85.19 79 HIS A N 1
ATOM 619 C CA . HIS A 1 79 ? 9.468 1.187 -60.419 1.00 85.19 79 HIS A CA 1
ATOM 620 C C . HIS A 1 79 ? 9.812 1.939 -59.123 1.00 85.19 79 HIS A C 1
ATOM 622 O O . HIS A 1 79 ? 10.990 2.102 -58.819 1.00 85.19 79 HIS A O 1
ATOM 628 N N . PHE A 1 80 ? 8.818 2.375 -58.342 1.00 86.12 80 PHE A N 1
ATOM 629 C CA . PHE A 1 80 ? 9.070 2.971 -57.023 1.00 86.12 80 PHE A CA 1
ATOM 630 C C . PHE A 1 80 ? 9.555 1.954 -55.989 1.00 86.12 80 PHE A C 1
ATOM 632 O O . PHE A 1 80 ? 10.416 2.278 -55.178 1.00 86.12 80 PHE A O 1
ATOM 639 N N . LEU A 1 81 ? 8.984 0.749 -55.996 1.00 90.00 81 LEU A N 1
ATOM 640 C CA . LEU A 1 81 ? 9.349 -0.324 -55.065 1.00 90.00 81 LEU A CA 1
ATOM 641 C C . LEU A 1 81 ? 10.663 -1.015 -55.454 1.00 90.00 81 LEU A C 1
ATOM 643 O O . LEU A 1 81 ? 11.360 -1.519 -54.580 1.00 90.00 81 LEU A O 1
ATOM 647 N N . HIS A 1 82 ? 10.990 -1.008 -56.746 1.00 85.69 82 HIS A N 1
ATOM 648 C CA . HIS A 1 82 ? 12.142 -1.682 -57.337 1.00 85.69 82 HIS A CA 1
ATOM 649 C C . HIS A 1 82 ? 12.961 -0.714 -58.205 1.00 85.69 82 HIS A C 1
ATOM 651 O O . HIS A 1 82 ? 12.913 -0.798 -59.441 1.00 85.69 82 HIS A O 1
ATOM 657 N N . PRO A 1 83 ? 13.704 0.228 -57.592 1.00 85.44 83 PRO A N 1
ATOM 658 C CA . PRO A 1 83 ? 14.552 1.170 -58.324 1.00 85.44 83 PRO A CA 1
ATOM 659 C C . PRO A 1 83 ? 15.682 0.483 -59.112 1.00 85.44 83 PRO A C 1
ATOM 661 O O . PRO A 1 83 ? 16.263 1.096 -60.004 1.00 85.44 83 PRO A O 1
ATOM 664 N N . GLU A 1 84 ? 15.988 -0.784 -58.818 1.00 84.94 84 GLU A N 1
ATOM 665 C CA . GLU A 1 84 ? 16.952 -1.613 -59.544 1.00 84.94 84 GLU A CA 1
ATOM 666 C C . GLU A 1 84 ? 16.471 -2.075 -60.932 1.00 84.94 84 GLU A C 1
ATOM 668 O O . GLU A 1 84 ? 17.284 -2.511 -61.750 1.00 84.94 84 GLU A O 1
ATOM 673 N N . LEU A 1 85 ? 15.165 -2.006 -61.223 1.00 79.44 85 LEU A N 1
ATOM 674 C CA . LEU A 1 85 ? 14.627 -2.422 -62.519 1.00 79.44 85 LEU A CA 1
ATOM 675 C C . LEU A 1 85 ? 14.878 -1.352 -63.597 1.00 79.44 85 LEU A C 1
ATOM 677 O O . LEU A 1 85 ? 14.644 -0.165 -63.358 1.00 79.44 85 LEU A O 1
ATOM 681 N N . PRO A 1 86 ? 15.284 -1.744 -64.822 1.00 75.69 86 PRO A N 1
ATOM 682 C CA . PRO A 1 86 ? 15.547 -0.792 -65.893 1.00 75.69 86 PRO A CA 1
ATOM 683 C C . PRO A 1 86 ? 14.270 -0.038 -66.277 1.00 75.69 86 PRO A C 1
ATOM 685 O O . PRO A 1 86 ? 13.209 -0.638 -66.469 1.00 75.69 86 PRO A O 1
ATOM 688 N N . VAL A 1 87 ? 14.386 1.283 -66.428 1.00 72.50 87 VAL A N 1
ATOM 689 C CA . VAL A 1 87 ? 13.285 2.135 -66.890 1.00 72.50 87 VAL A CA 1
ATOM 690 C C . VAL A 1 87 ? 12.918 1.727 -68.313 1.00 72.50 87 VAL A C 1
ATOM 692 O O . VAL A 1 87 ? 13.731 1.841 -69.232 1.00 72.50 87 VAL A O 1
ATOM 695 N N . GLN A 1 88 ? 11.690 1.251 -68.500 1.00 69.56 88 GLN A N 1
ATOM 696 C CA . GLN A 1 88 ? 11.180 0.940 -69.828 1.00 69.56 88 GLN A CA 1
ATOM 697 C C . GLN A 1 88 ? 10.840 2.250 -70.537 1.00 69.56 88 GLN A C 1
ATOM 699 O O . GLN A 1 88 ? 9.950 2.985 -70.114 1.00 69.56 88 GLN A O 1
ATOM 704 N N . THR A 1 89 ? 11.573 2.563 -71.601 1.00 66.62 89 THR A N 1
ATOM 705 C CA . THR A 1 89 ? 11.311 3.719 -72.457 1.00 66.62 89 THR A CA 1
ATOM 706 C C . THR A 1 89 ? 10.860 3.247 -73.831 1.00 66.62 89 THR A C 1
ATOM 708 O O . THR A 1 89 ? 11.360 2.253 -74.362 1.00 66.62 89 THR A O 1
ATOM 711 N N . ASP A 1 90 ? 9.905 3.960 -74.426 1.00 68.62 90 ASP A N 1
ATOM 712 C CA . ASP A 1 90 ? 9.531 3.712 -75.814 1.00 68.62 90 ASP A CA 1
ATOM 713 C C . ASP A 1 90 ? 10.729 4.001 -76.725 1.00 68.62 90 ASP A C 1
ATOM 715 O O . ASP A 1 90 ? 11.434 4.992 -76.542 1.00 68.62 90 ASP A O 1
ATOM 719 N N . GLY A 1 91 ? 10.943 3.190 -77.764 1.00 65.88 91 GLY A N 1
ATOM 720 C CA . GLY A 1 91 ? 12.048 3.386 -78.719 1.00 65.88 91 GLY A CA 1
ATOM 721 C C . GLY A 1 91 ? 11.994 4.714 -79.496 1.00 65.88 91 GLY A C 1
ATOM 722 O O . GLY A 1 91 ? 12.936 5.056 -80.208 1.00 65.88 91 GLY A O 1
ATOM 723 N N . THR A 1 92 ? 10.899 5.469 -79.365 1.00 67.69 92 THR A N 1
ATOM 724 C CA . THR A 1 92 ? 10.715 6.829 -79.895 1.00 67.69 92 THR A CA 1
ATOM 725 C C . THR A 1 92 ? 11.001 7.925 -78.866 1.00 67.69 92 THR A C 1
ATOM 727 O O . THR A 1 92 ? 11.028 9.105 -79.222 1.00 67.69 92 THR A O 1
ATOM 730 N N . ALA A 1 93 ? 11.219 7.568 -77.598 1.00 61.94 93 ALA A N 1
ATOM 731 C CA . ALA A 1 93 ? 11.661 8.469 -76.547 1.00 61.94 93 ALA A CA 1
ATOM 732 C C . ALA A 1 93 ? 13.152 8.778 -76.745 1.00 61.94 93 ALA A C 1
ATOM 734 O O . ALA A 1 93 ? 14.033 8.249 -76.072 1.00 61.94 93 ALA A O 1
ATOM 735 N N . PHE A 1 94 ? 13.448 9.664 -77.695 1.00 59.84 94 PHE A N 1
ATOM 736 C CA . PHE A 1 94 ? 14.781 10.235 -77.857 1.00 59.84 94 PHE A CA 1
ATOM 737 C C . PHE A 1 94 ? 15.043 11.231 -76.722 1.00 59.84 94 PHE A C 1
ATOM 739 O O . PHE A 1 94 ? 14.954 12.449 -76.889 1.00 59.84 94 PHE A O 1
ATOM 746 N N . GLY A 1 95 ? 15.343 10.707 -75.534 1.00 60.19 95 GLY A N 1
ATOM 747 C CA . GLY A 1 95 ? 15.885 11.499 -74.442 1.00 60.19 95 GLY A CA 1
ATOM 748 C C . GLY A 1 95 ? 17.197 12.129 -74.896 1.00 60.19 95 GLY A C 1
ATOM 749 O O . GLY A 1 95 ? 18.102 11.443 -75.371 1.00 60.19 95 GLY A O 1
ATOM 750 N N . ARG A 1 96 ? 17.317 13.453 -74.771 1.00 61.44 96 ARG A N 1
ATOM 751 C CA . ARG A 1 96 ? 18.618 14.116 -74.882 1.00 61.44 96 ARG A CA 1
ATOM 752 C C . ARG A 1 96 ? 19.479 13.594 -73.742 1.00 61.44 96 ARG A C 1
ATOM 754 O O . ARG A 1 96 ? 19.300 14.012 -72.603 1.00 61.44 96 ARG A O 1
ATOM 761 N N . ASN A 1 97 ? 20.377 12.667 -74.044 1.00 60.91 97 ASN A N 1
ATOM 762 C CA . ASN A 1 97 ? 21.294 12.145 -73.052 1.00 60.91 97 ASN A CA 1
ATOM 763 C C . ASN A 1 97 ? 22.337 13.233 -72.747 1.00 60.91 97 ASN A C 1
ATOM 765 O O . ASN A 1 97 ? 23.259 13.478 -73.524 1.00 60.91 97 ASN A O 1
ATOM 769 N N . TYR A 1 98 ? 22.119 13.980 -71.662 1.00 61.41 98 TYR A N 1
ATOM 770 C CA . TYR A 1 98 ? 22.997 15.084 -71.253 1.00 61.41 98 TYR A CA 1
ATOM 771 C C . TYR A 1 98 ? 24.330 14.598 -70.680 1.00 61.41 98 TYR A C 1
ATOM 773 O O . TYR A 1 98 ? 25.242 15.413 -70.530 1.00 61.41 98 TYR A O 1
ATOM 781 N N . PHE A 1 99 ? 24.431 13.302 -70.385 1.00 58.69 99 PHE A N 1
ATOM 782 C CA . PHE A 1 99 ? 25.609 12.677 -69.802 1.00 58.69 99 PHE A CA 1
ATOM 783 C C . PHE A 1 99 ? 26.649 12.249 -70.844 1.00 58.69 99 PHE A C 1
ATOM 785 O O . PHE A 1 99 ? 27.827 12.216 -70.520 1.00 58.69 99 PHE A O 1
ATOM 792 N N . ASP A 1 100 ? 26.240 12.020 -72.098 1.00 61.00 100 ASP A N 1
ATOM 793 C CA . ASP A 1 100 ? 27.130 11.522 -73.165 1.00 61.00 100 ASP A CA 1
ATOM 794 C C . ASP A 1 100 ? 27.339 12.551 -74.295 1.00 61.00 100 ASP A C 1
ATOM 796 O O . ASP A 1 100 ? 27.759 12.226 -75.409 1.00 61.00 100 ASP A O 1
ATOM 8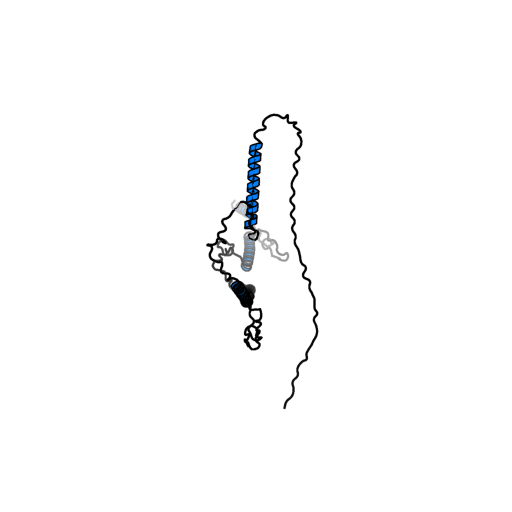00 N N . ARG A 1 101 ? 27.002 13.825 -74.053 1.00 67.81 101 ARG A N 1
ATOM 801 C CA . ARG A 1 101 ? 27.224 14.896 -75.039 1.00 67.81 101 ARG A CA 1
ATOM 802 C C . ARG A 1 101 ? 28.720 15.262 -75.097 1.00 67.81 101 ARG A C 1
ATOM 804 O O . ARG A 1 101 ? 29.350 15.317 -74.050 1.00 67.81 101 ARG A O 1
ATOM 811 N N . PRO A 1 102 ? 29.266 15.687 -76.253 1.00 63.94 102 PRO A N 1
ATOM 812 C CA . PRO A 1 102 ? 30.671 16.121 -76.377 1.00 63.94 102 PRO A CA 1
ATOM 813 C C . PRO A 1 102 ? 31.064 17.336 -75.517 1.00 63.94 102 PRO A C 1
ATOM 815 O O . PRO A 1 102 ? 32.219 17.737 -75.495 1.00 63.94 102 PRO A O 1
ATOM 818 N N . SER A 1 103 ? 30.083 17.997 -74.899 1.00 64.38 103 SER A N 1
ATOM 819 C CA . SER A 1 103 ? 30.266 19.126 -73.977 1.00 64.38 103 SER A CA 1
ATOM 820 C C . SER A 1 103 ? 29.941 18.755 -72.528 1.00 64.38 103 SER A C 1
ATOM 822 O O . SER A 1 103 ? 29.809 19.646 -71.690 1.00 64.38 103 SER A O 1
ATOM 824 N N . ALA A 1 104 ? 29.689 17.475 -72.248 1.00 62.47 104 ALA A N 1
ATOM 825 C CA . ALA A 1 104 ? 29.637 16.978 -70.888 1.00 62.47 104 ALA A CA 1
ATOM 826 C C . ALA A 1 104 ? 31.068 17.054 -70.350 1.00 62.47 104 ALA A C 1
ATOM 828 O O . ALA A 1 104 ? 31.998 16.839 -71.130 1.00 62.47 104 ALA A O 1
ATOM 829 N N . PRO A 1 105 ? 31.258 17.432 -69.076 1.00 63.81 105 PRO A N 1
ATOM 830 C CA . PRO A 1 105 ? 32.570 17.289 -68.464 1.00 63.81 105 PRO A CA 1
ATOM 831 C C . PRO A 1 105 ? 33.022 15.840 -68.659 1.00 63.81 105 PRO A C 1
ATOM 833 O O . PRO A 1 105 ? 32.194 14.931 -68.533 1.00 63.81 105 PRO A O 1
ATOM 836 N N . ASP A 1 106 ? 34.291 15.646 -69.024 1.00 61.88 106 ASP A N 1
ATOM 837 C CA . ASP A 1 106 ? 34.887 14.315 -69.025 1.00 61.88 106 ASP A CA 1
ATOM 838 C C . ASP A 1 106 ? 34.589 13.709 -67.649 1.00 61.88 106 ASP A C 1
ATOM 840 O O . ASP A 1 106 ? 34.855 14.340 -66.623 1.00 61.88 106 ASP A O 1
ATOM 844 N N . ARG A 1 107 ? 33.929 12.544 -67.625 1.00 59.19 107 ARG A N 1
ATOM 845 C CA . ARG A 1 107 ? 33.867 11.752 -66.399 1.00 59.19 107 ARG A CA 1
ATOM 846 C C . ARG A 1 107 ? 35.316 11.396 -66.126 1.00 59.19 107 ARG A C 1
ATOM 848 O O . ARG A 1 107 ? 35.901 10.651 -66.910 1.00 59.19 107 ARG A O 1
ATOM 855 N N . GLU A 1 108 ? 35.905 12.029 -65.123 1.00 51.78 108 GLU A N 1
ATOM 856 C CA . GLU A 1 108 ? 37.209 11.628 -64.625 1.00 51.78 108 GLU A CA 1
ATOM 857 C C . GLU A 1 108 ? 37.080 10.129 -64.324 1.00 51.78 108 GLU A C 1
ATOM 859 O O . GLU A 1 108 ? 36.206 9.715 -63.567 1.00 51.78 108 GLU A O 1
ATOM 864 N N . GLU A 1 109 ? 37.842 9.300 -65.041 1.00 51.06 109 GLU A N 1
ATOM 865 C CA . GLU A 1 109 ? 38.009 7.874 -64.752 1.00 51.06 109 GLU A CA 1
ATOM 866 C C . GLU A 1 109 ? 38.813 7.746 -63.444 1.00 51.06 109 GLU A C 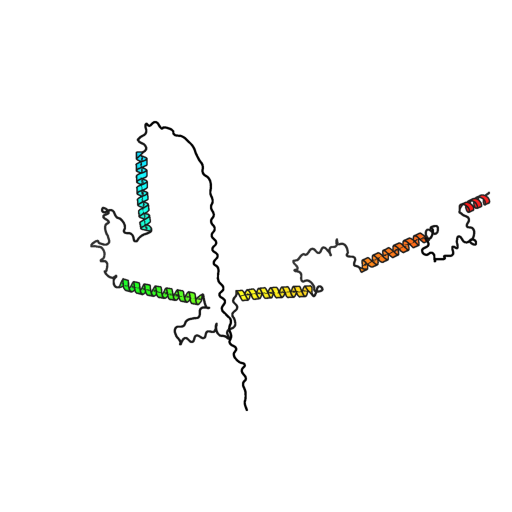1
ATOM 868 O O . GLU A 1 109 ? 39.915 7.208 -63.449 1.00 51.06 109 GLU A O 1
ATOM 873 N N . ASP A 1 110 ? 38.298 8.311 -62.351 1.00 50.12 110 ASP A N 1
ATOM 874 C CA . ASP A 1 110 ? 38.978 8.425 -61.052 1.00 50.12 110 ASP A CA 1
ATOM 875 C C . ASP A 1 110 ? 38.301 7.575 -59.963 1.00 50.12 110 ASP A C 1
ATOM 877 O O . ASP A 1 110 ? 38.538 7.770 -58.781 1.00 50.12 110 ASP A O 1
ATOM 881 N N . ASP A 1 111 ? 37.499 6.578 -60.351 1.00 51.25 111 ASP A N 1
ATOM 882 C CA . ASP A 1 111 ? 36.773 5.713 -59.404 1.00 51.25 111 ASP A CA 1
ATOM 883 C C . ASP A 1 111 ? 37.410 4.318 -59.235 1.00 51.25 111 ASP A C 1
ATOM 885 O O . ASP A 1 111 ? 36.791 3.412 -58.689 1.00 51.25 111 ASP A O 1
ATOM 889 N N . ALA A 1 112 ? 38.637 4.090 -59.717 1.00 53.22 112 ALA A N 1
ATOM 890 C CA . ALA A 1 112 ? 39.345 2.837 -59.417 1.00 53.22 112 ALA A CA 1
ATOM 891 C C . ALA A 1 112 ? 40.059 2.884 -58.055 1.00 53.22 112 ALA A C 1
ATOM 893 O O . ALA A 1 112 ? 40.164 1.852 -57.396 1.00 53.22 112 ALA A O 1
ATOM 894 N N . ASP A 1 113 ? 40.512 4.068 -57.631 1.00 52.62 113 ASP A N 1
ATOM 895 C CA . ASP A 1 113 ? 41.103 4.279 -56.304 1.00 52.62 113 ASP A CA 1
ATOM 896 C C . ASP A 1 113 ? 40.015 4.585 -55.243 1.00 52.62 113 ASP A C 1
ATOM 898 O O . ASP A 1 113 ? 40.194 4.265 -54.071 1.00 52.62 113 ASP A O 1
ATOM 902 N N . ASP A 1 114 ? 38.844 5.099 -55.648 1.00 54.50 114 ASP A N 1
ATOM 903 C CA . ASP A 1 114 ? 37.726 5.429 -54.743 1.00 54.50 114 ASP A CA 1
ATOM 904 C C . ASP A 1 114 ? 36.931 4.177 -54.289 1.00 54.50 114 ASP A C 1
ATOM 906 O O . ASP A 1 114 ? 36.330 4.162 -53.218 1.00 54.50 114 ASP A O 1
ATOM 910 N N . GLU A 1 115 ? 36.932 3.071 -55.048 1.00 56.44 115 GLU A N 1
ATOM 911 C CA . GLU A 1 115 ? 36.273 1.817 -54.628 1.00 56.44 115 GLU A CA 1
ATOM 912 C C . GLU A 1 115 ? 37.025 1.085 -53.495 1.00 56.44 115 GLU A C 1
ATOM 914 O O . GLU A 1 115 ? 36.382 0.534 -52.594 1.00 56.44 115 GLU A O 1
ATOM 919 N N . GLU A 1 116 ? 38.366 1.075 -53.509 1.00 57.81 116 GLU A N 1
ATOM 920 C CA . GLU A 1 116 ? 39.167 0.479 -52.424 1.00 57.81 116 GLU A CA 1
ATOM 921 C C . GLU A 1 116 ? 39.100 1.327 -51.146 1.00 57.81 116 GLU A C 1
ATOM 923 O O . GLU A 1 116 ? 38.875 0.763 -50.069 1.00 57.81 116 GLU A O 1
ATOM 928 N N . ASP A 1 117 ? 39.194 2.657 -51.266 1.00 61.62 117 ASP A N 1
ATOM 929 C CA . ASP A 1 117 ? 39.038 3.582 -50.137 1.00 61.62 117 ASP A CA 1
ATOM 930 C C . ASP A 1 117 ? 37.635 3.451 -49.508 1.00 61.62 117 ASP A C 1
ATOM 932 O O . ASP A 1 117 ? 37.505 3.332 -48.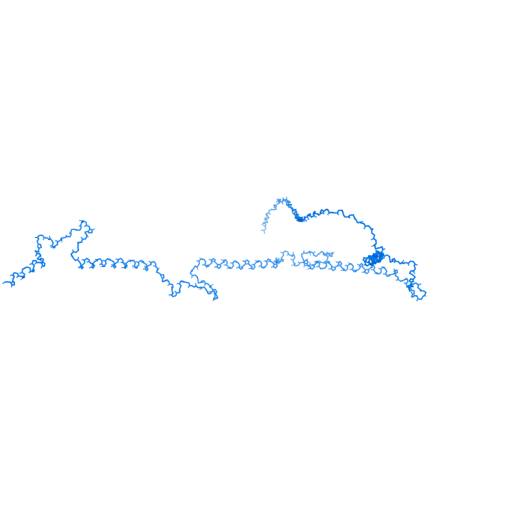287 1.00 61.62 117 ASP A O 1
ATOM 936 N N . ASN A 1 118 ? 36.574 3.333 -50.318 1.00 65.88 118 ASN A N 1
ATOM 937 C CA . ASN A 1 118 ? 35.214 3.123 -49.811 1.00 65.88 118 ASN A CA 1
ATOM 938 C C . ASN A 1 118 ? 35.023 1.771 -49.096 1.00 65.88 118 ASN A C 1
ATOM 940 O O . ASN A 1 118 ? 34.279 1.694 -48.112 1.00 65.88 118 ASN A O 1
ATOM 944 N N . GLU A 1 119 ? 35.665 0.686 -49.543 1.00 73.94 119 GLU A N 1
ATOM 945 C CA . GLU A 1 119 ? 35.561 -0.612 -48.858 1.00 73.94 119 GLU A CA 1
ATOM 946 C C . GLU A 1 119 ? 36.398 -0.641 -47.566 1.00 73.94 119 GLU A C 1
ATOM 948 O O . GLU A 1 119 ? 35.965 -1.237 -46.572 1.00 73.94 119 GLU A O 1
ATOM 953 N N . GLU A 1 120 ? 37.553 0.034 -47.525 1.00 78.81 120 GLU A N 1
ATOM 954 C CA . GLU A 1 120 ? 38.337 0.196 -46.295 1.00 78.81 120 GLU A CA 1
ATOM 955 C C . GLU A 1 120 ? 37.594 1.056 -45.263 1.00 78.81 120 GLU A C 1
ATOM 957 O O . GLU A 1 120 ? 37.467 0.644 -44.103 1.00 78.81 120 GLU A O 1
ATOM 962 N N . GLU A 1 121 ? 37.004 2.181 -45.675 1.00 81.12 121 GLU A N 1
ATOM 963 C CA . GLU A 1 121 ? 36.157 3.012 -44.815 1.00 81.12 121 GLU A CA 1
ATOM 964 C C . GLU A 1 121 ? 34.936 2.240 -44.311 1.00 81.12 121 GLU A C 1
ATOM 966 O O . GLU A 1 121 ? 34.630 2.243 -43.115 1.00 81.12 121 GLU A O 1
ATOM 971 N N . ARG A 1 122 ? 34.261 1.493 -45.189 1.00 82.75 122 ARG A N 1
ATOM 972 C CA . ARG A 1 122 ? 33.118 0.657 -44.808 1.00 82.75 122 ARG A CA 1
ATOM 973 C C . ARG A 1 122 ? 33.519 -0.431 -43.817 1.00 82.75 122 ARG A C 1
ATOM 975 O O . ARG A 1 122 ? 32.788 -0.696 -42.858 1.00 82.75 122 ARG A O 1
ATOM 982 N N . ARG A 1 123 ? 34.689 -1.044 -43.998 1.00 87.31 123 ARG A N 1
ATOM 983 C CA . ARG A 1 123 ? 35.239 -2.025 -43.058 1.00 87.31 123 ARG A CA 1
ATOM 984 C C . ARG A 1 123 ? 35.592 -1.386 -41.717 1.00 87.31 123 ARG A C 1
ATOM 986 O O . ARG A 1 123 ? 35.316 -2.000 -40.685 1.00 87.31 123 ARG A O 1
ATOM 993 N N . ALA A 1 124 ? 36.153 -0.179 -41.716 1.00 88.94 124 ALA A N 1
ATOM 994 C CA . ALA A 1 124 ? 36.451 0.577 -40.504 1.00 88.94 124 ALA A CA 1
ATOM 995 C C . ALA A 1 124 ? 35.168 0.938 -39.740 1.00 88.94 124 ALA A C 1
ATOM 997 O O . ALA A 1 124 ? 35.063 0.649 -38.551 1.00 88.94 124 ALA A O 1
ATOM 998 N N . VAL A 1 125 ? 34.143 1.444 -40.430 1.00 90.75 125 VAL A N 1
ATOM 999 C CA . VAL A 1 125 ? 32.837 1.772 -39.834 1.00 90.75 125 VAL A CA 1
ATOM 1000 C C . VAL A 1 125 ? 32.163 0.533 -39.240 1.00 90.75 125 VAL A C 1
ATOM 1002 O O . VAL A 1 125 ? 31.614 0.594 -38.140 1.00 90.75 125 VAL A O 1
ATOM 1005 N N . LEU A 1 126 ? 32.218 -0.614 -39.925 1.00 92.69 126 LEU A N 1
ATOM 1006 C CA . LEU A 1 126 ? 31.674 -1.867 -39.393 1.00 92.69 126 LEU A CA 1
ATOM 1007 C C . LEU A 1 126 ? 32.466 -2.380 -38.181 1.00 92.69 126 LEU A C 1
ATOM 1009 O O . LEU A 1 126 ? 31.865 -2.914 -37.245 1.00 92.69 126 LEU A O 1
ATOM 1013 N N . ALA A 1 127 ? 33.790 -2.208 -38.172 1.00 93.56 127 ALA A N 1
ATOM 1014 C CA . ALA A 1 127 ? 34.627 -2.548 -37.026 1.00 93.56 127 ALA A CA 1
ATOM 1015 C C . ALA A 1 127 ? 34.312 -1.658 -35.812 1.00 93.56 127 ALA A C 1
ATOM 1017 O O . ALA A 1 127 ? 34.128 -2.176 -34.709 1.00 93.56 127 ALA A O 1
ATOM 1018 N N . ASP A 1 128 ? 34.159 -0.351 -36.022 1.00 93.38 128 ASP A N 1
ATOM 1019 C CA . ASP A 1 128 ? 33.782 0.605 -34.980 1.00 93.38 128 ASP A CA 1
ATOM 1020 C C . ASP A 1 128 ? 32.372 0.332 -34.449 1.00 93.38 128 ASP A C 1
ATOM 1022 O O . ASP A 1 128 ? 32.156 0.309 -33.236 1.00 93.38 128 ASP A O 1
ATOM 1026 N N . ALA A 1 129 ? 31.411 0.035 -35.327 1.00 91.69 129 ALA A N 1
ATOM 1027 C CA . ALA A 1 129 ? 30.059 -0.343 -34.924 1.00 91.69 129 ALA A CA 1
ATOM 1028 C C . ALA A 1 129 ? 30.052 -1.629 -34.078 1.00 91.69 129 ALA A C 1
ATOM 1030 O O . ALA A 1 129 ? 29.333 -1.715 -33.080 1.00 91.69 129 ALA A O 1
ATOM 1031 N N . ALA A 1 130 ? 30.877 -2.619 -34.433 1.00 92.69 130 ALA A N 1
ATOM 1032 C CA . ALA A 1 130 ? 31.034 -3.837 -33.644 1.00 92.69 130 ALA A CA 1
ATOM 1033 C C . ALA A 1 130 ? 31.687 -3.562 -32.278 1.00 92.69 130 ALA A C 1
ATOM 1035 O O . ALA A 1 130 ? 31.237 -4.102 -31.265 1.00 92.69 130 ALA A O 1
ATOM 1036 N N . ALA A 1 131 ? 32.704 -2.696 -32.230 1.00 90.62 131 ALA A N 1
ATOM 1037 C CA . ALA A 1 131 ? 33.359 -2.289 -30.990 1.00 90.62 131 ALA A CA 1
ATOM 1038 C C . ALA A 1 131 ? 32.403 -1.524 -30.061 1.00 90.62 131 ALA A C 1
ATOM 1040 O O . ALA A 1 131 ? 32.334 -1.827 -28.870 1.00 90.62 131 ALA A O 1
ATOM 1041 N N . LEU A 1 132 ? 31.610 -0.595 -30.602 1.00 90.88 132 LEU A N 1
ATOM 1042 C CA . LEU A 1 132 ? 30.588 0.142 -29.856 1.00 90.88 132 LEU A CA 1
ATOM 1043 C C . LEU A 1 132 ? 29.484 -0.778 -29.340 1.00 90.88 132 LEU A C 1
ATOM 1045 O O . LEU A 1 132 ? 29.085 -0.660 -28.184 1.00 90.88 132 LEU A O 1
ATOM 1049 N N . LYS A 1 133 ? 29.021 -1.728 -30.161 1.00 92.12 133 LYS A N 1
ATOM 1050 C CA . LYS A 1 133 ? 28.034 -2.724 -29.730 1.00 92.12 133 LYS A CA 1
ATOM 1051 C C . LYS A 1 133 ? 28.568 -3.561 -28.571 1.00 92.12 133 LYS A C 1
ATOM 1053 O O . LYS A 1 133 ? 27.844 -3.783 -27.607 1.00 92.12 133 LYS A O 1
ATOM 1058 N N . LYS A 1 134 ? 29.829 -3.992 -28.646 1.00 88.44 134 LYS A N 1
ATOM 1059 C CA . LYS A 1 134 ? 30.478 -4.716 -27.553 1.00 88.44 134 LYS A CA 1
ATOM 1060 C C . LYS A 1 134 ? 30.562 -3.856 -26.289 1.00 88.44 134 LYS A C 1
ATOM 1062 O O . LYS A 1 134 ? 30.122 -4.302 -25.243 1.00 88.44 134 LYS A O 1
ATOM 1067 N N . ALA A 1 135 ? 31.036 -2.615 -26.393 1.00 84.81 135 ALA A N 1
ATOM 1068 C CA . ALA A 1 135 ? 31.137 -1.708 -25.250 1.00 84.81 135 ALA A CA 1
ATOM 1069 C C . ALA A 1 135 ? 29.775 -1.413 -24.596 1.00 84.81 135 ALA A C 1
ATOM 1071 O O . ALA A 1 135 ? 29.687 -1.309 -23.376 1.00 84.81 135 ALA A O 1
ATOM 1072 N N . ALA A 1 136 ? 28.708 -1.299 -25.393 1.00 86.69 136 ALA A N 1
ATOM 1073 C CA . ALA A 1 136 ? 27.353 -1.124 -24.880 1.00 86.69 136 ALA A CA 1
ATOM 1074 C C . ALA A 1 136 ? 26.872 -2.356 -24.098 1.00 86.69 136 ALA A C 1
ATOM 1076 O O . ALA A 1 136 ? 26.282 -2.196 -23.034 1.00 86.69 136 ALA A O 1
ATOM 1077 N N . VAL A 1 137 ? 27.155 -3.566 -24.593 1.00 88.12 137 VAL A N 1
ATOM 1078 C CA . VAL A 1 137 ? 26.850 -4.818 -23.882 1.00 88.12 137 VAL A CA 1
ATOM 1079 C C . VAL A 1 137 ? 27.671 -4.917 -22.598 1.00 88.12 137 VAL A C 1
ATOM 1081 O O . VAL A 1 137 ? 27.084 -5.113 -21.544 1.00 88.12 137 VAL A O 1
ATOM 1084 N N . ASP A 1 138 ? 28.985 -4.693 -22.658 1.00 84.31 138 ASP A N 1
ATOM 1085 C CA . ASP A 1 138 ? 29.874 -4.749 -21.490 1.00 84.31 138 ASP A CA 1
ATOM 1086 C C . ASP A 1 138 ? 29.462 -3.729 -20.402 1.00 84.31 138 ASP A C 1
ATOM 1088 O O . ASP A 1 138 ? 29.621 -3.983 -19.212 1.00 84.31 138 ASP A O 1
ATOM 1092 N N . HIS A 1 139 ? 28.915 -2.568 -20.787 1.00 81.25 139 HIS A N 1
ATOM 1093 C CA . HIS A 1 139 ? 28.402 -1.574 -19.838 1.00 81.25 139 HIS A CA 1
ATOM 1094 C C . HIS A 1 139 ? 27.015 -1.930 -19.286 1.00 81.25 139 HIS A C 1
ATOM 1096 O O . HIS A 1 139 ? 26.731 -1.656 -18.121 1.00 81.25 139 HIS A O 1
ATOM 1102 N N . ALA A 1 140 ? 26.120 -2.465 -20.118 1.00 83.69 140 ALA A N 1
ATOM 1103 C CA . ALA A 1 140 ? 24.781 -2.868 -19.690 1.00 83.69 140 ALA A CA 1
ATOM 1104 C C . ALA A 1 140 ? 24.805 -4.126 -18.809 1.00 83.69 140 ALA A C 1
ATOM 1106 O O . ALA A 1 140 ? 23.913 -4.296 -17.984 1.00 83.69 140 ALA A O 1
ATOM 1107 N N . HIS A 1 141 ? 25.832 -4.961 -18.977 1.00 79.00 141 HIS A N 1
ATOM 1108 C CA . HIS A 1 141 ? 25.978 -6.260 -18.336 1.00 79.00 141 HIS A CA 1
ATOM 1109 C C . HIS A 1 141 ? 27.308 -6.361 -17.566 1.00 79.00 141 HIS A C 1
ATOM 1111 O O . HIS A 1 141 ? 28.224 -7.065 -18.006 1.00 79.00 141 HIS A O 1
ATOM 1117 N N . PRO A 1 142 ? 27.459 -5.653 -16.429 1.00 73.50 142 PRO A N 1
ATOM 1118 C CA . PRO A 1 142 ? 28.670 -5.709 -15.607 1.00 73.50 142 PRO A CA 1
ATOM 1119 C C . PRO A 1 142 ? 28.961 -7.105 -15.023 1.00 73.50 142 PRO A C 1
ATOM 1121 O O . PRO A 1 142 ? 30.073 -7.343 -14.562 1.00 73.50 142 PRO A O 1
ATOM 1124 N N . GLU A 1 143 ? 27.990 -8.020 -15.042 1.00 76.81 143 GLU A N 1
ATOM 1125 C CA . GLU A 1 143 ? 28.134 -9.433 -14.681 1.00 76.81 143 GLU A CA 1
ATOM 1126 C C . GLU A 1 143 ? 28.924 -10.259 -15.711 1.00 76.81 143 GLU A C 1
ATOM 1128 O O . GLU A 1 143 ? 29.399 -11.355 -15.404 1.00 76.81 143 GLU A O 1
ATOM 1133 N N . LEU A 1 144 ? 29.078 -9.763 -16.945 1.00 73.81 144 LEU A N 1
ATOM 1134 C CA . LEU A 1 144 ? 29.901 -10.413 -17.960 1.00 73.81 144 LEU A CA 1
ATOM 1135 C C . LEU A 1 144 ? 31.376 -10.082 -17.704 1.00 73.81 144 LEU A C 1
ATOM 1137 O O . LEU A 1 144 ? 31.829 -8.954 -17.884 1.00 73.81 144 LEU A O 1
ATOM 1141 N N . GLY A 1 145 ? 32.151 -11.090 -17.297 1.00 65.00 145 GLY A N 1
ATOM 1142 C CA . GLY A 1 145 ? 33.571 -10.921 -16.991 1.00 65.00 145 GLY A CA 1
ATOM 1143 C C . GLY A 1 145 ? 34.372 -10.315 -18.153 1.00 65.00 145 GLY A C 1
ATOM 1144 O O . GLY A 1 145 ? 34.273 -10.752 -19.303 1.00 65.00 145 GLY A O 1
ATOM 1145 N N . VAL A 1 146 ? 35.224 -9.330 -17.851 1.00 65.69 146 VAL A N 1
ATOM 1146 C CA . VAL A 1 146 ? 36.065 -8.669 -18.858 1.00 65.69 146 VAL A CA 1
ATOM 1147 C C . VAL A 1 146 ? 37.138 -9.640 -19.352 1.00 65.69 146 VAL A C 1
ATOM 1149 O O . VAL A 1 146 ? 38.148 -9.880 -18.690 1.00 65.69 146 VAL A O 1
ATOM 1152 N N . SER A 1 147 ? 36.956 -10.180 -20.558 1.00 64.25 147 SER A N 1
ATOM 1153 C CA . SER A 1 147 ? 37.968 -11.002 -21.221 1.00 64.25 147 SER A CA 1
ATOM 1154 C C . SER A 1 147 ? 39.114 -10.112 -21.727 1.00 64.25 147 SER A C 1
ATOM 1156 O O . SER A 1 147 ? 39.098 -9.643 -22.870 1.00 64.25 147 SER A O 1
ATOM 1158 N N . THR A 1 148 ? 40.105 -9.829 -20.882 1.00 61.94 148 THR A N 1
ATOM 1159 C CA . THR A 1 148 ? 41.320 -9.123 -21.306 1.00 61.94 148 THR A CA 1
ATOM 1160 C C . THR A 1 148 ? 42.213 -10.076 -22.108 1.00 61.94 148 THR A C 1
ATOM 1162 O O . THR A 1 148 ? 42.570 -11.162 -21.659 1.00 61.94 148 THR A O 1
ATOM 1165 N N . SER A 1 149 ? 42.576 -9.695 -23.336 1.00 58.91 149 SER A N 1
ATOM 1166 C CA . SER A 1 149 ? 43.482 -10.482 -24.191 1.00 58.91 149 SER A CA 1
ATOM 1167 C C . SER A 1 149 ? 44.957 -10.346 -23.794 1.00 58.91 149 SER A C 1
ATOM 1169 O O . SER A 1 149 ? 45.800 -11.091 -24.291 1.00 58.91 149 SER A O 1
ATOM 1171 N N . ASP A 1 150 ? 45.277 -9.381 -22.929 1.00 64.00 150 ASP A N 1
ATOM 1172 C CA . ASP A 1 150 ? 46.627 -9.116 -22.444 1.00 64.00 150 ASP A CA 1
ATOM 1173 C C . ASP A 1 150 ? 46.825 -9.735 -21.045 1.00 64.00 150 ASP A C 1
ATOM 1175 O O . ASP A 1 150 ? 46.247 -9.243 -20.072 1.00 64.00 150 ASP A O 1
ATOM 1179 N N . PRO A 1 151 ? 47.669 -10.776 -20.897 1.00 60.78 151 PRO A N 1
ATOM 1180 C CA . PRO A 1 151 ? 47.956 -11.399 -19.604 1.00 60.78 151 PRO A CA 1
ATOM 1181 C C . PRO A 1 151 ? 48.719 -10.478 -18.634 1.00 60.78 151 PRO A C 1
ATOM 1183 O O . PRO A 1 151 ? 48.977 -10.869 -17.496 1.00 60.78 151 PRO A O 1
ATOM 1186 N N . THR A 1 152 ? 49.110 -9.273 -19.067 1.00 63.72 152 THR A N 1
ATOM 1187 C CA . THR A 1 152 ? 49.735 -8.240 -18.231 1.00 63.72 152 THR A CA 1
ATOM 1188 C C . THR A 1 152 ? 48.751 -7.175 -17.738 1.00 63.72 152 THR A C 1
ATOM 1190 O O . THR A 1 152 ? 49.111 -6.368 -16.875 1.00 63.72 152 THR A O 1
ATOM 1193 N N . CYS A 1 153 ? 47.490 -7.207 -18.191 1.00 59.03 153 CYS A N 1
ATOM 1194 C CA . CYS A 1 153 ? 46.400 -6.437 -17.597 1.00 59.03 153 CYS A CA 1
ATOM 1195 C C . CYS A 1 153 ? 46.026 -7.028 -16.230 1.00 59.03 153 CYS A C 1
ATOM 1197 O O . CYS A 1 153 ? 45.008 -7.694 -16.067 1.00 59.03 153 CYS A O 1
ATOM 1199 N N . PHE A 1 154 ? 46.838 -6.743 -15.213 1.00 55.66 154 PHE A N 1
ATOM 1200 C CA . PHE A 1 154 ? 46.511 -7.001 -13.811 1.00 55.66 154 PHE A CA 1
ATOM 1201 C C . PHE A 1 154 ? 45.517 -5.949 -13.299 1.00 55.66 154 PHE A C 1
ATOM 1203 O O . PHE A 1 154 ? 45.814 -5.171 -12.389 1.00 55.66 154 PHE A O 1
ATOM 1210 N N . GLY A 1 155 ? 44.333 -5.896 -13.909 1.00 61.62 155 GLY A N 1
ATOM 1211 C CA . GLY A 1 155 ? 43.186 -5.236 -13.305 1.00 61.62 155 GLY A CA 1
ATOM 1212 C C . GLY A 1 155 ? 42.836 -6.002 -12.038 1.00 61.62 155 GLY A C 1
ATOM 1213 O O . GLY A 1 155 ? 42.496 -7.180 -12.092 1.00 61.62 155 GLY A O 1
ATOM 1214 N N . ARG A 1 156 ? 42.994 -5.371 -10.874 1.00 62.94 156 ARG A N 1
ATOM 1215 C CA . ARG A 1 156 ? 42.456 -5.933 -9.637 1.00 62.94 156 ARG A CA 1
ATOM 1216 C C . ARG A 1 156 ? 40.946 -5.841 -9.738 1.00 62.94 156 ARG A C 1
ATOM 1218 O O . ARG A 1 156 ? 40.408 -4.745 -9.614 1.00 62.94 156 ARG A O 1
ATOM 1225 N N . ASP A 1 157 ? 40.302 -6.972 -9.963 1.00 64.06 157 ASP A N 1
ATOM 1226 C CA . ASP A 1 157 ? 38.868 -7.067 -9.787 1.00 64.06 157 ASP A CA 1
ATOM 1227 C C . ASP A 1 157 ? 38.553 -6.902 -8.294 1.00 64.06 157 ASP A C 1
ATOM 1229 O O . ASP A 1 157 ? 39.019 -7.669 -7.441 1.00 64.06 157 ASP A O 1
ATOM 1233 N N . TYR A 1 158 ? 37.873 -5.807 -7.966 1.00 64.81 158 TYR A N 1
ATOM 1234 C CA . TYR A 1 158 ? 37.426 -5.510 -6.608 1.00 64.81 158 TYR A CA 1
ATOM 1235 C C . TYR A 1 158 ? 35.977 -5.941 -6.377 1.00 64.81 158 TYR A C 1
ATOM 1237 O O . TYR A 1 158 ? 35.544 -5.903 -5.227 1.00 64.81 158 TYR A O 1
ATOM 1245 N N . PHE A 1 159 ? 35.254 -6.323 -7.430 1.00 61.03 159 PHE A N 1
ATOM 1246 C CA . PHE A 1 159 ? 33.843 -6.680 -7.371 1.00 61.03 159 PHE A CA 1
ATOM 1247 C C . PHE A 1 159 ? 33.671 -8.184 -7.144 1.00 61.03 159 PHE A C 1
ATOM 1249 O O . PHE A 1 159 ? 32.939 -8.556 -6.235 1.00 61.03 159 PHE A O 1
ATOM 1256 N N . ASP A 1 160 ? 34.469 -9.021 -7.811 1.00 66.38 160 ASP A N 1
ATOM 1257 C CA . ASP A 1 160 ? 34.358 -10.489 -7.708 1.00 66.38 160 ASP A CA 1
ATOM 1258 C C . ASP A 1 160 ? 35.338 -11.121 -6.706 1.00 66.38 160 ASP A C 1
ATOM 1260 O O . ASP A 1 160 ? 35.580 -12.334 -6.684 1.00 66.38 160 ASP A O 1
ATOM 1264 N N . ARG A 1 161 ? 35.978 -10.310 -5.855 1.00 75.25 161 ARG A N 1
ATOM 1265 C CA . ARG A 1 161 ? 36.929 -10.853 -4.879 1.00 75.25 161 ARG A CA 1
ATOM 1266 C C . ARG A 1 161 ? 36.163 -11.602 -3.780 1.00 75.25 161 ARG A C 1
ATOM 1268 O O . ARG A 1 161 ? 35.223 -11.039 -3.242 1.00 75.25 161 ARG A O 1
ATOM 1275 N N . PRO A 1 162 ? 36.650 -12.751 -3.271 1.00 70.25 162 PRO A N 1
ATOM 1276 C CA . PRO A 1 162 ? 36.023 -13.458 -2.139 1.00 70.25 162 PRO A CA 1
ATOM 1277 C C . PRO A 1 162 ? 35.899 -12.656 -0.833 1.00 70.25 162 PRO A C 1
ATOM 1279 O O . PRO A 1 162 ? 35.329 -13.129 0.140 1.00 70.25 162 PRO A O 1
ATOM 1282 N N . SER A 1 163 ? 36.523 -11.478 -0.765 1.00 73.00 163 SER A N 1
ATOM 1283 C CA . SER A 1 163 ? 36.418 -10.557 0.367 1.00 73.00 163 SER A CA 1
ATOM 1284 C C . SER A 1 163 ? 35.616 -9.297 0.031 1.00 73.00 163 SER A C 1
ATOM 1286 O O . SER A 1 163 ? 35.689 -8.334 0.793 1.00 73.00 163 SER A O 1
ATOM 1288 N N . ALA A 1 164 ? 35.024 -9.221 -1.160 1.00 72.31 164 ALA A N 1
ATOM 1289 C CA . ALA A 1 164 ? 34.099 -8.161 -1.514 1.00 72.31 164 ALA A CA 1
ATOM 1290 C C . ALA A 1 164 ? 32.806 -8.379 -0.712 1.00 72.31 164 ALA A C 1
ATOM 1292 O O . ALA A 1 164 ? 32.440 -9.530 -0.470 1.00 72.31 164 ALA A O 1
ATOM 1293 N N . PRO A 1 165 ? 32.165 -7.306 -0.222 1.00 71.00 165 PRO A N 1
ATOM 1294 C CA . PRO A 1 165 ? 30.860 -7.436 0.407 1.00 71.00 165 PRO A CA 1
ATOM 1295 C C . PRO A 1 165 ? 29.871 -8.020 -0.605 1.00 71.00 165 PRO A C 1
ATOM 1297 O O . PRO A 1 165 ? 29.904 -7.637 -1.777 1.00 71.00 165 PRO A O 1
ATOM 1300 N N . GLU A 1 166 ? 29.018 -8.935 -0.144 1.00 70.69 166 GLU A N 1
ATOM 1301 C CA . GLU A 1 166 ? 27.874 -9.398 -0.928 1.00 70.69 166 GLU A CA 1
ATOM 1302 C C . GLU A 1 166 ? 27.051 -8.172 -1.333 1.00 70.69 166 GLU A C 1
ATOM 1304 O O . GLU A 1 166 ? 26.805 -7.272 -0.525 1.00 70.69 166 GLU A O 1
ATOM 1309 N N . ARG A 1 167 ? 26.733 -8.085 -2.624 1.00 68.06 167 ARG A N 1
ATOM 1310 C CA . ARG A 1 167 ? 25.857 -7.049 -3.153 1.00 68.06 167 ARG A CA 1
ATOM 1311 C C . ARG A 1 167 ? 24.457 -7.622 -3.185 1.00 68.06 167 ARG A C 1
ATOM 1313 O O . ARG A 1 167 ? 24.213 -8.574 -3.916 1.00 68.06 167 ARG A O 1
ATOM 1320 N N . GLU A 1 168 ? 23.591 -7.028 -2.390 1.00 70.06 168 GLU A N 1
ATOM 1321 C CA . GLU A 1 168 ? 22.150 -7.138 -2.567 1.00 70.06 168 GLU A CA 1
ATOM 1322 C C . GLU A 1 168 ? 21.775 -6.266 -3.773 1.00 70.06 168 GLU A C 1
ATOM 1324 O O . GLU A 1 168 ? 22.347 -5.184 -3.975 1.00 70.06 168 GLU A O 1
ATOM 1329 N N . ASP A 1 169 ? 20.909 -6.785 -4.637 1.00 77.81 169 ASP A N 1
ATOM 1330 C CA . ASP A 1 169 ? 20.269 -5.975 -5.668 1.00 77.81 169 ASP A CA 1
ATOM 1331 C C . ASP A 1 169 ? 19.205 -5.066 -5.025 1.00 77.81 169 ASP A C 1
ATOM 1333 O O . ASP A 1 169 ? 18.843 -5.213 -3.860 1.00 77.81 169 ASP A O 1
ATOM 1337 N N . GLU A 1 170 ? 18.759 -4.049 -5.762 1.00 78.31 170 GLU A N 1
ATOM 1338 C CA . GLU A 1 170 ? 17.793 -3.068 -5.242 1.00 78.31 170 GLU A CA 1
ATOM 1339 C C . GLU A 1 170 ? 16.470 -3.743 -4.837 1.00 78.31 170 GLU A C 1
ATOM 1341 O O . GLU A 1 170 ? 15.897 -3.402 -3.809 1.00 78.31 170 GLU A O 1
ATOM 1346 N N . GLU A 1 171 ? 16.058 -4.776 -5.578 1.00 80.88 171 GLU A N 1
ATOM 1347 C CA . GLU A 1 171 ? 14.858 -5.570 -5.299 1.00 80.88 171 GLU A CA 1
ATOM 1348 C C . GLU A 1 171 ? 14.956 -6.316 -3.958 1.00 80.88 171 GLU A C 1
ATOM 1350 O O . GLU A 1 171 ? 14.050 -6.208 -3.134 1.00 80.88 171 GLU A O 1
ATOM 1355 N N . THR A 1 172 ? 16.072 -7.000 -3.670 1.00 82.69 172 THR A N 1
ATOM 1356 C CA . THR A 1 172 ? 16.253 -7.678 -2.371 1.00 82.69 172 THR A CA 1
ATOM 1357 C C . THR A 1 172 ? 16.369 -6.708 -1.196 1.00 82.69 172 THR A C 1
ATOM 1359 O O . THR A 1 172 ? 15.954 -7.048 -0.085 1.00 82.69 172 THR A O 1
ATOM 1362 N N . ALA A 1 173 ? 16.900 -5.502 -1.413 1.00 83.69 173 ALA A N 1
ATOM 1363 C CA . ALA A 1 173 ? 16.952 -4.471 -0.380 1.00 83.69 173 ALA A CA 1
ATOM 1364 C C . ALA A 1 173 ? 15.551 -3.933 -0.028 1.00 83.69 173 ALA A C 1
ATOM 1366 O O . ALA A 1 173 ? 15.239 -3.791 1.157 1.00 83.69 173 ALA A O 1
ATOM 1367 N N . ASP A 1 174 ? 14.709 -3.691 -1.035 1.00 87.19 174 ASP A N 1
ATOM 1368 C CA . ASP A 1 174 ? 13.326 -3.237 -0.852 1.00 87.19 174 ASP A CA 1
ATOM 1369 C C . ASP A 1 174 ? 12.476 -4.320 -0.159 1.00 87.19 174 ASP A C 1
ATOM 1371 O O . ASP A 1 174 ? 11.785 -4.046 0.824 1.00 87.19 174 ASP A O 1
ATOM 1375 N N . GLU A 1 175 ? 12.601 -5.583 -0.581 1.00 90.81 175 GLU A N 1
ATOM 1376 C CA . GLU A 1 175 ? 11.934 -6.712 0.083 1.00 90.81 175 GLU A CA 1
ATOM 1377 C C . GLU A 1 175 ? 12.353 -6.849 1.556 1.00 90.81 175 GLU A C 1
ATOM 1379 O O . GLU A 1 175 ? 11.536 -7.166 2.427 1.00 90.81 175 GLU A O 1
ATOM 1384 N N . ALA A 1 176 ? 13.630 -6.606 1.867 1.00 90.31 176 ALA A N 1
ATOM 1385 C CA . ALA A 1 176 ? 14.114 -6.633 3.240 1.00 90.31 176 ALA A CA 1
ATOM 1386 C C . ALA A 1 176 ? 13.510 -5.504 4.094 1.00 90.31 176 ALA A C 1
ATOM 1388 O O . ALA A 1 176 ? 13.255 -5.724 5.284 1.00 90.31 176 ALA A O 1
ATOM 1389 N N . GLU A 1 177 ? 13.266 -4.321 3.519 1.00 93.62 177 GLU A N 1
ATOM 1390 C CA . GLU A 1 177 ? 12.580 -3.215 4.199 1.00 93.62 177 GLU A CA 1
ATOM 1391 C C . GLU A 1 177 ? 11.123 -3.584 4.515 1.00 93.62 177 GLU A C 1
ATOM 1393 O O . GLU A 1 177 ? 10.718 -3.508 5.680 1.00 93.62 177 GLU A O 1
ATOM 1398 N N . ASP A 1 178 ? 10.389 -4.115 3.535 1.00 94.31 178 ASP A N 1
ATOM 1399 C CA . ASP A 1 178 ? 9.003 -4.570 3.708 1.00 94.31 178 ASP A CA 1
ATOM 1400 C C . ASP A 1 178 ? 8.885 -5.649 4.800 1.00 94.31 178 ASP A C 1
ATOM 1402 O O . ASP A 1 178 ? 8.044 -5.573 5.703 1.00 94.31 178 ASP A O 1
ATOM 1406 N N . VAL A 1 179 ? 9.782 -6.641 4.785 1.00 96.06 179 VAL A N 1
ATOM 1407 C CA . VAL A 1 179 ? 9.818 -7.700 5.807 1.00 96.06 179 VAL A CA 1
ATOM 1408 C C . VAL A 1 179 ? 10.104 -7.124 7.195 1.00 96.06 179 VAL A C 1
ATOM 1410 O O . VAL A 1 179 ? 9.544 -7.588 8.196 1.00 96.06 179 VAL A O 1
ATOM 1413 N N . MET A 1 180 ? 10.980 -6.124 7.299 1.00 95.19 180 MET A N 1
ATOM 1414 C CA . MET A 1 180 ? 11.295 -5.492 8.579 1.00 95.19 180 MET A CA 1
ATOM 1415 C C . MET A 1 180 ? 10.113 -4.698 9.140 1.00 95.19 180 MET A C 1
ATOM 1417 O O . MET A 1 180 ? 9.867 -4.763 10.355 1.00 95.19 180 MET A O 1
ATOM 1421 N N . ASP A 1 181 ? 9.358 -4.020 8.281 1.00 96.69 181 ASP A N 1
ATOM 1422 C CA . ASP A 1 181 ? 8.131 -3.318 8.652 1.00 96.69 181 ASP A CA 1
ATOM 1423 C C . ASP A 1 181 ? 7.046 -4.292 9.131 1.00 96.69 181 ASP A C 1
ATOM 1425 O O . ASP A 1 181 ? 6.465 -4.106 10.211 1.00 96.69 181 ASP A O 1
ATOM 1429 N N . ASP A 1 182 ? 6.853 -5.405 8.423 1.00 96.50 182 ASP A N 1
ATOM 1430 C CA . ASP A 1 182 ? 5.944 -6.478 8.834 1.00 96.50 182 ASP A CA 1
ATOM 1431 C C . ASP A 1 182 ? 6.335 -7.078 10.191 1.00 96.50 182 ASP A C 1
ATOM 1433 O O . ASP A 1 182 ? 5.496 -7.264 11.083 1.00 96.50 182 ASP A O 1
ATOM 1437 N N . VAL A 1 183 ? 7.628 -7.331 10.408 1.00 97.25 183 VAL A N 1
ATOM 1438 C CA . VAL A 1 183 ? 8.144 -7.823 11.691 1.00 97.25 183 VAL A CA 1
ATOM 1439 C C . VAL A 1 183 ? 7.890 -6.812 12.813 1.00 97.25 183 VAL A C 1
ATOM 1441 O O . VAL A 1 183 ? 7.581 -7.213 13.943 1.00 97.25 183 VAL A O 1
ATOM 1444 N N . ALA A 1 184 ? 8.009 -5.510 12.548 1.00 95.81 184 ALA A N 1
ATOM 1445 C CA . ALA A 1 184 ? 7.708 -4.470 13.527 1.00 95.81 184 ALA A CA 1
ATOM 1446 C C . ALA A 1 184 ? 6.211 -4.435 13.876 1.00 95.81 184 ALA A C 1
ATOM 1448 O O . ALA A 1 184 ? 5.859 -4.383 15.063 1.00 95.81 184 ALA A O 1
ATOM 1449 N N . MET A 1 185 ? 5.332 -4.543 12.875 1.00 94.38 185 MET A N 1
ATOM 1450 C CA . MET A 1 185 ? 3.884 -4.632 13.078 1.00 94.38 185 MET A CA 1
ATOM 1451 C C . MET A 1 185 ? 3.493 -5.873 13.886 1.00 94.38 185 MET A C 1
ATOM 1453 O O . MET A 1 185 ? 2.749 -5.764 14.863 1.00 94.38 185 MET A O 1
ATOM 1457 N N . LEU A 1 186 ? 4.042 -7.041 13.546 1.00 95.50 186 LEU A N 1
ATOM 1458 C CA . LEU A 1 186 ? 3.798 -8.298 14.258 1.00 95.50 186 LEU A CA 1
ATOM 1459 C C . LEU A 1 186 ? 4.255 -8.234 15.717 1.00 95.50 186 LEU A C 1
ATOM 1461 O O . LEU A 1 186 ? 3.526 -8.663 16.613 1.00 95.50 186 LEU A O 1
ATOM 1465 N N . LYS A 1 187 ? 5.436 -7.662 15.982 1.00 95.56 187 LYS A N 1
ATOM 1466 C CA . LYS A 1 187 ? 5.932 -7.460 17.354 1.00 95.56 187 LYS A CA 1
ATOM 1467 C C . LYS A 1 187 ? 4.999 -6.568 18.164 1.00 95.56 187 LYS A C 1
ATOM 1469 O O . LYS A 1 187 ? 4.738 -6.869 19.327 1.00 95.56 187 LYS A O 1
ATOM 1474 N N . ARG A 1 188 ? 4.487 -5.496 17.557 1.00 91.56 188 ARG A N 1
ATOM 1475 C CA . ARG A 1 188 ? 3.525 -4.602 18.204 1.00 91.56 188 ARG A CA 1
ATOM 1476 C C . ARG A 1 188 ? 2.207 -5.313 18.498 1.00 91.56 188 ARG A C 1
ATOM 1478 O O . ARG A 1 188 ? 1.758 -5.276 19.634 1.00 91.56 188 ARG A O 1
ATOM 1485 N N . ALA A 1 189 ? 1.640 -6.021 17.525 1.00 90.81 189 ALA A N 1
ATOM 1486 C CA . ALA A 1 189 ? 0.403 -6.774 17.719 1.00 90.81 189 ALA A CA 1
ATOM 1487 C C . ALA A 1 189 ? 0.544 -7.852 18.808 1.00 90.81 189 ALA A C 1
ATOM 1489 O O . ALA A 1 189 ? -0.346 -8.020 19.641 1.00 90.81 189 ALA A O 1
ATOM 1490 N N . ALA A 1 190 ? 1.680 -8.555 18.842 1.00 94.69 190 ALA A N 1
ATOM 1491 C CA . ALA A 1 190 ? 1.974 -9.530 19.887 1.00 94.69 190 ALA A CA 1
ATOM 1492 C C . ALA A 1 190 ? 2.081 -8.876 21.274 1.00 94.69 190 ALA A C 1
ATOM 1494 O O . ALA A 1 190 ? 1.561 -9.421 22.247 1.00 94.69 190 ALA A O 1
ATOM 1495 N N . TYR A 1 191 ? 2.724 -7.707 21.366 1.00 94.12 191 TYR A N 1
ATOM 1496 C CA . TYR A 1 191 ? 2.791 -6.928 22.600 1.00 94.12 191 TYR A CA 1
ATOM 1497 C C . TYR A 1 191 ? 1.396 -6.488 23.062 1.00 94.12 191 TYR A C 1
ATOM 1499 O O . TYR A 1 191 ? 1.036 -6.752 24.205 1.00 94.12 191 TYR A O 1
ATOM 1507 N N . ASP A 1 192 ? 0.590 -5.911 22.170 1.00 90.94 192 ASP A N 1
ATOM 1508 C CA . ASP A 1 192 ? -0.770 -5.450 22.473 1.00 90.94 192 ASP A CA 1
ATOM 1509 C C . ASP A 1 192 ? -1.674 -6.612 22.933 1.00 90.94 192 ASP A C 1
ATOM 1511 O O . ASP A 1 192 ? -2.496 -6.453 23.832 1.00 90.94 192 ASP A O 1
ATOM 1515 N N . TYR A 1 193 ? -1.491 -7.812 22.368 1.00 91.56 193 TYR A N 1
ATOM 1516 C CA . TYR A 1 193 ? -2.226 -9.009 22.785 1.00 91.56 193 TYR A CA 1
ATOM 1517 C C . TYR A 1 193 ? -1.801 -9.528 24.167 1.00 91.56 193 TYR A C 1
ATOM 1519 O O . TYR A 1 193 ? -2.637 -9.987 24.946 1.00 91.56 193 TYR A O 1
ATOM 1527 N N . LEU A 1 194 ? -0.502 -9.483 24.476 1.00 95.12 194 LEU A N 1
ATOM 1528 C CA . LEU A 1 194 ? 0.038 -9.910 25.773 1.00 95.12 194 LEU A CA 1
ATOM 1529 C C . LEU A 1 194 ? -0.230 -8.894 26.891 1.00 95.12 194 LEU A C 1
ATOM 1531 O O . LEU A 1 194 ? -0.219 -9.277 28.060 1.00 95.12 194 LEU A O 1
ATOM 1535 N N . HIS A 1 195 ? -0.475 -7.635 26.528 1.00 92.12 195 HIS A N 1
ATOM 1536 C CA . HIS A 1 195 ? -0.656 -6.512 27.442 1.00 92.12 195 HIS A CA 1
ATOM 1537 C C . HIS A 1 195 ? -1.963 -5.756 27.156 1.00 92.12 195 HIS A C 1
ATOM 1539 O O . HIS A 1 195 ? -1.921 -4.603 26.723 1.00 92.12 195 HIS A O 1
ATOM 1545 N N . PRO A 1 196 ? -3.142 -6.353 27.418 1.00 89.25 196 PRO A N 1
ATOM 1546 C CA . PRO A 1 196 ? -4.424 -5.667 27.238 1.00 89.25 196 PRO A CA 1
ATOM 1547 C C . PRO A 1 196 ? -4.582 -4.427 28.138 1.00 89.25 196 PRO A C 1
ATOM 1549 O O . PRO A 1 196 ? -5.439 -3.583 27.885 1.00 89.25 196 PRO A O 1
ATOM 1552 N N . GLU A 1 197 ? -3.773 -4.303 29.194 1.00 89.50 197 GLU A N 1
ATOM 1553 C CA . GLU A 1 197 ? -3.683 -3.122 30.053 1.00 89.50 197 GLU A CA 1
ATOM 1554 C C . GLU A 1 197 ? -2.918 -1.947 29.423 1.00 89.50 197 GLU A C 1
ATOM 1556 O O . GLU A 1 197 ? -3.015 -0.818 29.915 1.00 89.50 197 GLU A O 1
ATOM 1561 N N . ALA A 1 198 ? -2.133 -2.192 28.369 1.00 86.12 198 ALA A N 1
ATOM 1562 C CA . ALA A 1 198 ? -1.385 -1.146 27.694 1.00 86.12 198 ALA A CA 1
ATOM 1563 C C . ALA A 1 198 ? -2.344 -0.219 26.922 1.00 86.12 198 ALA A C 1
ATOM 1565 O O . ALA A 1 198 ? -3.295 -0.679 26.286 1.00 86.12 198 ALA A O 1
ATOM 1566 N N . PRO A 1 199 ? -2.124 1.107 26.957 1.00 80.69 199 PRO A N 1
ATOM 1567 C CA . PRO A 1 199 ? -2.981 2.041 26.246 1.00 80.69 199 PRO A CA 1
ATOM 1568 C C . PRO A 1 199 ? -2.852 1.830 24.735 1.00 80.69 199 PRO A C 1
ATOM 1570 O O . PRO A 1 199 ? -1.769 1.971 24.166 1.00 80.69 199 PRO A O 1
ATOM 1573 N N . VAL A 1 200 ? -3.977 1.549 24.076 1.00 76.69 200 VAL A N 1
ATOM 1574 C CA . VAL A 1 200 ? -4.033 1.442 22.616 1.00 76.69 200 VAL A CA 1
ATOM 1575 C C . VAL A 1 200 ? -3.741 2.815 22.018 1.00 76.69 200 VAL A C 1
ATOM 1577 O O . VAL A 1 200 ? -4.512 3.762 22.184 1.00 76.69 200 VAL A O 1
ATOM 1580 N N . ALA A 1 201 ? -2.618 2.936 21.314 1.00 74.62 201 ALA A N 1
ATOM 1581 C CA . ALA A 1 201 ? -2.305 4.135 20.551 1.00 74.62 201 ALA A CA 1
ATOM 1582 C C . ALA A 1 201 ? -3.193 4.178 19.300 1.00 74.62 201 ALA A C 1
ATOM 1584 O O . ALA A 1 201 ? -2.889 3.553 18.284 1.00 74.62 201 ALA A O 1
ATOM 1585 N N . VAL A 1 202 ? -4.309 4.895 19.410 1.00 74.94 202 VAL A N 1
ATOM 1586 C CA . VAL A 1 202 ? -5.247 5.163 18.316 1.00 74.94 202 VAL A CA 1
ATOM 1587 C C . VAL A 1 202 ? -4.830 6.445 17.599 1.00 74.94 202 VAL A C 1
ATOM 1589 O O . VAL A 1 202 ? -4.431 7.415 18.247 1.00 74.94 202 VAL A O 1
ATOM 1592 N N . ASP A 1 203 ? -4.939 6.467 16.272 1.00 77.94 203 ASP A N 1
ATOM 1593 C CA . ASP A 1 203 ? -4.777 7.698 15.498 1.00 77.94 203 ASP A CA 1
ATOM 1594 C C . ASP A 1 203 ? -5.791 8.752 15.999 1.00 77.94 203 ASP A C 1
ATOM 1596 O O . ASP A 1 203 ? -6.984 8.445 16.084 1.00 77.94 203 ASP A O 1
ATOM 1600 N N . PRO A 1 204 ? -5.375 9.990 16.332 1.00 71.12 204 PRO A N 1
ATOM 1601 C CA . PRO A 1 204 ? -6.298 11.058 16.715 1.00 71.12 204 PRO A CA 1
ATOM 1602 C C . PRO A 1 204 ? -7.371 11.367 15.658 1.00 71.12 204 PRO A C 1
ATOM 1604 O O . PRO A 1 204 ? -8.374 11.997 15.997 1.00 71.12 204 PRO A O 1
ATOM 1607 N N . THR A 1 205 ? -7.196 10.944 14.399 1.00 79.94 205 THR A N 1
ATOM 1608 C CA . THR A 1 205 ? -8.232 11.064 13.359 1.00 79.94 205 THR A CA 1
ATOM 1609 C C . THR A 1 205 ? -9.225 9.895 13.326 1.00 79.94 205 THR A C 1
ATOM 1611 O O . THR A 1 205 ? -10.286 10.004 12.703 1.00 79.94 205 THR A O 1
ATOM 1614 N N . CYS A 1 206 ? -8.964 8.805 14.059 1.00 67.25 206 CYS A N 1
ATOM 1615 C CA . CYS A 1 206 ? -9.933 7.736 14.291 1.00 67.25 206 CYS A CA 1
ATOM 1616 C C . CYS A 1 206 ? -11.026 8.205 15.260 1.00 67.25 206 CYS A C 1
ATOM 1618 O O . CYS A 1 206 ? -11.025 7.904 16.454 1.00 67.25 206 CYS A O 1
ATOM 1620 N N . PHE A 1 207 ? -12.029 8.904 14.729 1.00 65.62 207 PHE A N 1
ATOM 1621 C CA . PHE A 1 207 ? -13.262 9.223 15.447 1.00 65.62 207 PHE A CA 1
ATOM 1622 C C . PHE A 1 207 ? -14.166 7.984 15.545 1.00 65.62 207 PHE A C 1
ATOM 1624 O O . PHE A 1 207 ? -15.231 7.902 14.929 1.00 65.62 207 PHE A O 1
ATOM 1631 N N . GLY A 1 208 ? -13.739 6.992 16.325 1.00 65.44 208 GLY A N 1
ATOM 1632 C CA . GLY A 1 208 ? -14.582 5.864 16.699 1.00 65.44 208 GLY A CA 1
ATOM 1633 C C . GLY A 1 208 ? -15.759 6.355 17.539 1.00 65.44 208 GLY A C 1
ATOM 1634 O O . GLY A 1 208 ? -15.581 6.950 18.602 1.00 65.44 208 GLY A O 1
ATOM 1635 N N . ARG A 1 209 ? -16.992 6.117 17.079 1.00 66.50 209 ARG A N 1
ATOM 1636 C CA . ARG A 1 209 ? -18.183 6.342 17.906 1.00 66.50 209 ARG A CA 1
ATOM 1637 C C . ARG A 1 209 ? -18.184 5.321 19.038 1.00 66.50 209 ARG A C 1
ATOM 1639 O O . ARG A 1 209 ? -18.578 4.178 18.834 1.00 66.50 209 ARG A O 1
ATOM 1646 N N . ASN A 1 210 ? -17.762 5.736 20.226 1.00 67.75 210 ASN A N 1
ATOM 1647 C CA . ASN A 1 210 ? -17.917 4.924 21.421 1.00 67.75 210 ASN A CA 1
ATOM 1648 C C . ASN A 1 210 ? -19.401 4.921 21.833 1.00 67.75 210 ASN A C 1
ATOM 1650 O O . ASN A 1 210 ? -19.957 5.939 22.251 1.00 67.75 210 ASN A O 1
ATOM 1654 N N . TYR A 1 211 ? -20.067 3.783 21.631 1.00 69.19 211 TYR A N 1
ATOM 1655 C CA . TYR A 1 211 ? -21.475 3.589 21.989 1.00 69.19 211 TYR A CA 1
ATOM 1656 C C . TYR A 1 211 ? -21.669 3.190 23.457 1.00 69.19 211 TYR A C 1
ATOM 1658 O O . TYR A 1 211 ? -22.803 3.225 23.932 1.00 69.19 211 TYR A O 1
ATOM 1666 N N . PHE A 1 212 ? -20.592 2.826 24.156 1.00 66.19 212 PHE A N 1
ATOM 1667 C CA . PHE A 1 212 ? -20.624 2.368 25.542 1.00 66.19 212 PHE A CA 1
ATOM 1668 C C . PHE A 1 212 ? -20.544 3.537 26.531 1.00 66.19 212 PHE A C 1
ATOM 1670 O O . PHE A 1 212 ? -21.280 3.534 27.508 1.00 66.19 212 PHE A O 1
ATOM 1677 N N . ASP A 1 213 ? -19.774 4.584 26.217 1.00 69.56 213 ASP A N 1
ATOM 1678 C CA . ASP A 1 213 ? -19.561 5.735 27.119 1.00 69.56 213 ASP A CA 1
ATOM 1679 C C . ASP A 1 213 ? -20.454 6.947 26.804 1.00 69.56 213 ASP A C 1
ATOM 1681 O O . ASP A 1 213 ? -20.226 8.072 27.258 1.00 69.56 213 ASP A O 1
ATOM 1685 N N . ARG A 1 214 ? -21.477 6.766 25.965 1.00 77.38 214 ARG A N 1
ATOM 1686 C CA . ARG A 1 214 ? -22.372 7.865 25.593 1.00 77.38 214 ARG A CA 1
ATOM 1687 C C . ARG A 1 214 ? -23.332 8.164 26.754 1.00 77.38 214 ARG A C 1
ATOM 1689 O O . ARG A 1 214 ? -23.843 7.221 27.339 1.00 77.38 214 ARG A O 1
ATOM 1696 N N . PRO A 1 215 ? -23.732 9.428 27.008 1.00 73.62 215 PRO A N 1
ATOM 1697 C CA . PRO A 1 215 ? -24.683 9.760 28.084 1.00 73.62 215 PRO A CA 1
ATOM 1698 C C . PRO A 1 215 ? -26.051 9.065 27.991 1.00 73.62 215 PRO A C 1
ATOM 1700 O O . PRO A 1 215 ? -26.828 9.084 28.934 1.00 73.62 215 PRO A O 1
ATOM 1703 N N . SER A 1 216 ? -26.382 8.509 26.822 1.00 75.50 216 SER A N 1
ATOM 1704 C CA . SER A 1 216 ? -27.604 7.738 26.582 1.00 75.50 216 SER A CA 1
ATOM 1705 C C . SER A 1 216 ? -27.401 6.221 26.664 1.00 75.50 216 SER A C 1
ATOM 1707 O O . SER A 1 216 ? -28.345 5.480 26.394 1.00 75.50 216 SER A O 1
ATOM 1709 N N . ALA A 1 217 ? -26.175 5.749 26.895 1.00 76.75 217 ALA A N 1
ATOM 1710 C CA . ALA A 1 217 ? -25.894 4.335 27.083 1.00 76.75 217 ALA A CA 1
ATOM 1711 C C . ALA A 1 217 ? -26.507 3.876 28.410 1.00 76.75 217 ALA A C 1
ATOM 1713 O O . ALA A 1 217 ? -26.622 4.653 29.356 1.00 76.75 217 ALA A O 1
ATOM 1714 N N . LYS A 1 218 ? -26.951 2.617 28.461 1.00 75.06 218 LYS A N 1
ATOM 1715 C CA . LYS A 1 218 ? -27.379 2.027 29.730 1.00 75.06 218 LYS A CA 1
ATOM 1716 C C . LYS A 1 218 ? -26.152 1.927 30.627 1.00 75.06 218 LYS A C 1
ATOM 1718 O O . LYS A 1 218 ? -25.125 1.429 30.168 1.00 75.06 218 LYS A O 1
ATOM 1723 N N . GLU A 1 219 ? -26.282 2.378 31.868 1.00 74.56 219 GLU A N 1
ATOM 1724 C CA . GLU A 1 219 ? -25.283 2.103 32.896 1.00 74.56 219 GLU A CA 1
ATOM 1725 C C . GLU A 1 219 ? -25.066 0.587 32.962 1.00 74.56 219 GLU A C 1
ATOM 1727 O O . GLU A 1 219 ? -26.020 -0.200 32.925 1.00 74.56 219 GLU A O 1
ATOM 1732 N N . ARG A 1 220 ? -23.796 0.182 32.939 1.00 73.19 220 ARG A N 1
ATOM 1733 C CA . ARG A 1 220 ? -23.408 -1.208 33.145 1.00 73.19 220 ARG A CA 1
ATOM 1734 C C . ARG A 1 220 ? -23.421 -1.436 34.650 1.00 73.19 220 ARG A C 1
ATOM 1736 O O . ARG A 1 220 ? -22.600 -0.854 35.342 1.00 73.19 220 ARG A O 1
ATOM 1743 N N . GLU A 1 221 ? -24.367 -2.242 35.107 1.00 77.69 221 GLU A N 1
ATOM 1744 C CA . GLU A 1 221 ? -24.330 -2.854 36.436 1.00 77.69 221 GLU A CA 1
ATOM 1745 C C . GLU A 1 221 ? -23.227 -3.921 36.388 1.00 77.69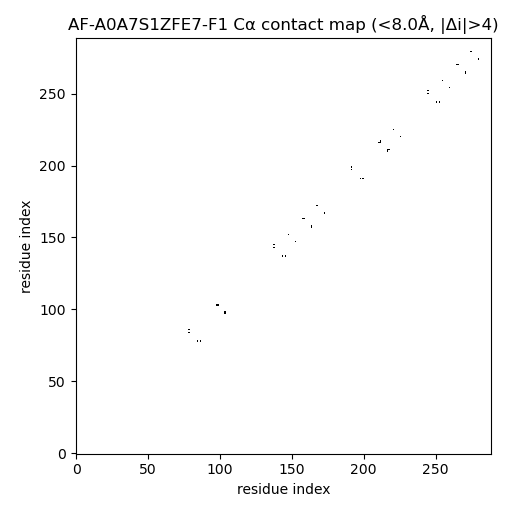 221 GLU A C 1
ATOM 1747 O O . GLU A 1 221 ? -23.189 -4.719 35.438 1.00 77.69 221 GLU A O 1
ATOM 1752 N N . ASP A 1 222 ? -22.280 -3.874 37.322 1.00 83.50 222 ASP A N 1
ATOM 1753 C CA . ASP A 1 222 ? -21.316 -4.956 37.493 1.00 83.50 222 ASP A CA 1
ATOM 1754 C C . ASP A 1 222 ? -21.940 -6.109 38.299 1.00 83.50 222 ASP A C 1
ATOM 1756 O O . ASP A 1 222 ? -23.100 -6.061 38.714 1.00 83.50 222 ASP A O 1
ATOM 1760 N N . GLU A 1 223 ? -21.214 -7.223 38.408 1.00 85.75 223 GLU A N 1
ATOM 1761 C CA . GLU A 1 223 ? -21.730 -8.423 39.079 1.00 85.75 223 GLU A CA 1
ATOM 1762 C C . GLU A 1 223 ? -21.981 -8.164 40.574 1.00 85.75 223 GLU A C 1
ATOM 1764 O O . GLU A 1 223 ? -22.970 -8.651 41.116 1.00 85.75 223 GLU A O 1
ATOM 1769 N N . GLU A 1 224 ? -21.155 -7.323 41.204 1.00 88.56 224 GLU A N 1
ATOM 1770 C CA . GLU A 1 224 ? -21.289 -6.928 42.609 1.00 88.56 224 GLU A CA 1
ATOM 1771 C C . GLU A 1 224 ? -22.552 -6.077 42.833 1.00 88.56 224 GLU A C 1
ATOM 1773 O O . GLU A 1 224 ? -23.375 -6.424 43.682 1.00 88.56 224 GLU A O 1
ATOM 1778 N N . ASP A 1 225 ? -22.783 -5.044 42.013 1.00 88.31 225 ASP A N 1
ATOM 1779 C CA . ASP A 1 225 ? -23.986 -4.206 42.078 1.00 88.31 225 ASP A CA 1
ATOM 1780 C C . ASP A 1 225 ? -25.271 -5.030 41.858 1.00 88.31 225 ASP A C 1
ATOM 1782 O O . ASP A 1 225 ? -26.289 -4.821 42.531 1.00 88.31 225 ASP A O 1
ATOM 1786 N N . ALA A 1 226 ? -25.236 -6.002 40.938 1.00 88.88 226 ALA A N 1
ATOM 1787 C CA . ALA A 1 226 ? -26.373 -6.876 40.660 1.00 88.88 226 ALA A CA 1
ATOM 1788 C C . ALA A 1 226 ? -26.701 -7.795 41.850 1.00 88.88 226 ALA A C 1
ATOM 1790 O O . ALA A 1 226 ? -27.877 -7.958 42.204 1.00 88.88 226 ALA A O 1
ATOM 1791 N N . GLU A 1 227 ? -25.675 -8.368 42.485 1.00 91.69 227 GLU A N 1
ATOM 1792 C CA . GLU A 1 227 ? -25.815 -9.191 43.689 1.00 91.69 227 GLU A CA 1
ATOM 1793 C C . GLU A 1 227 ? -26.342 -8.371 44.877 1.00 91.69 227 GLU A C 1
ATOM 1795 O O . GLU A 1 227 ? -27.281 -8.797 45.562 1.00 91.69 227 GLU A O 1
ATOM 1800 N N . GLU A 1 228 ? -25.810 -7.165 45.099 1.00 92.19 228 GLU A N 1
ATOM 1801 C CA . GLU A 1 228 ? -26.289 -6.262 46.149 1.00 92.19 228 GLU A CA 1
ATOM 1802 C C . GLU A 1 228 ? -27.756 -5.879 45.934 1.00 92.19 228 GLU A C 1
ATOM 1804 O O . GLU A 1 228 ? -28.571 -5.916 46.866 1.00 92.19 228 GLU A O 1
ATOM 1809 N N . ARG A 1 229 ? -28.137 -5.564 44.694 1.00 93.38 229 ARG A N 1
ATOM 1810 C CA . ARG A 1 229 ? -29.520 -5.237 44.351 1.00 93.38 229 ARG A CA 1
ATOM 1811 C C . ARG A 1 229 ? -30.462 -6.411 44.606 1.00 93.38 229 ARG A C 1
ATOM 1813 O O . ARG A 1 229 ? -31.570 -6.199 45.113 1.00 93.38 229 ARG A O 1
ATOM 1820 N N . GLU A 1 230 ? -30.059 -7.634 44.270 1.00 94.38 230 GLU A N 1
ATOM 1821 C CA . GLU A 1 230 ? -30.851 -8.830 44.561 1.00 94.38 230 GLU A CA 1
ATOM 1822 C C . GLU A 1 230 ? -31.011 -9.037 46.075 1.00 94.38 230 GLU A C 1
ATOM 1824 O O . GLU A 1 230 ? -32.131 -9.261 46.551 1.00 94.38 230 GLU A O 1
ATOM 1829 N N . ALA A 1 231 ? -29.934 -8.865 46.847 1.00 94.38 231 ALA A N 1
ATOM 1830 C CA . ALA A 1 231 ? -29.960 -8.966 48.303 1.00 94.38 231 ALA A CA 1
ATOM 1831 C C . ALA A 1 231 ? -30.899 -7.927 48.944 1.00 94.38 231 ALA A C 1
ATOM 1833 O O . ALA A 1 231 ? -31.747 -8.283 49.769 1.00 94.38 231 ALA A O 1
ATOM 1834 N N . ILE A 1 232 ? -30.824 -6.663 48.515 1.00 95.88 232 ILE A N 1
ATOM 1835 C CA . ILE A 1 232 ? -31.692 -5.578 49.003 1.00 95.88 232 ILE A CA 1
ATOM 1836 C C . ILE A 1 232 ? -33.161 -5.866 48.675 1.00 95.88 232 ILE A C 1
ATOM 1838 O O . ILE A 1 232 ? -34.043 -5.657 49.512 1.00 95.88 232 ILE A O 1
ATOM 1842 N N . LEU A 1 233 ? -33.460 -6.362 47.470 1.00 95.62 233 LEU A N 1
ATOM 1843 C CA . LEU A 1 233 ? -34.829 -6.707 47.079 1.00 95.62 233 LEU A CA 1
ATOM 1844 C C . LEU A 1 233 ? -35.375 -7.895 47.880 1.00 95.62 233 LEU A C 1
ATOM 1846 O O . LEU A 1 233 ? -36.547 -7.878 48.274 1.00 95.62 233 LEU A O 1
ATOM 1850 N N . ALA A 1 234 ? -34.542 -8.899 48.159 1.00 96.12 234 ALA A N 1
ATOM 1851 C CA . ALA A 1 234 ? -34.906 -10.029 49.006 1.00 96.12 234 ALA A CA 1
ATOM 1852 C C . ALA A 1 234 ? -35.188 -9.584 50.453 1.00 96.12 234 ALA A C 1
ATOM 1854 O O . ALA A 1 234 ? -36.209 -9.971 51.034 1.00 96.12 234 ALA A O 1
ATOM 1855 N N . GLU A 1 235 ? -34.343 -8.718 51.017 1.00 96.56 235 GLU A N 1
ATOM 1856 C CA . GLU A 1 235 ? -34.543 -8.148 52.351 1.00 96.56 235 GLU A CA 1
ATOM 1857 C C . GLU A 1 235 ? -35.811 -7.285 52.409 1.00 96.56 235 GLU A C 1
ATOM 1859 O O . GLU A 1 235 ? -36.644 -7.453 53.304 1.00 96.56 235 GLU A O 1
ATOM 1864 N N . ALA A 1 236 ? -36.029 -6.418 51.416 1.00 95.69 236 ALA A N 1
ATOM 1865 C CA . ALA A 1 236 ? -37.224 -5.585 51.326 1.00 95.69 236 ALA A CA 1
ATOM 1866 C C . ALA A 1 236 ? -38.507 -6.428 51.233 1.00 95.69 236 ALA A C 1
ATOM 1868 O O . ALA A 1 236 ? -39.520 -6.096 51.857 1.00 95.69 236 ALA A O 1
ATOM 1869 N N . ALA A 1 237 ? -38.477 -7.542 50.496 1.00 95.31 237 ALA A N 1
ATOM 1870 C CA . ALA A 1 237 ? -39.593 -8.480 50.430 1.00 95.31 237 ALA A CA 1
ATOM 1871 C C . ALA A 1 237 ? -39.852 -9.166 51.783 1.00 95.31 237 ALA A C 1
ATOM 1873 O O . ALA A 1 237 ? -41.010 -9.288 52.199 1.00 95.31 237 ALA A O 1
ATOM 1874 N N . ALA A 1 238 ? -38.796 -9.567 52.499 1.00 92.94 238 ALA A N 1
ATOM 1875 C CA . ALA A 1 238 ? -38.905 -10.156 53.832 1.00 92.94 238 ALA A CA 1
ATOM 1876 C C . ALA A 1 238 ? -39.469 -9.158 54.858 1.00 92.94 238 ALA A C 1
ATOM 1878 O O . ALA A 1 238 ? -40.403 -9.491 55.591 1.00 92.94 238 ALA A O 1
ATOM 1879 N N . LEU A 1 239 ? -38.976 -7.915 54.858 1.00 93.81 239 LEU A N 1
ATOM 1880 C CA . LEU A 1 239 ? -39.477 -6.831 55.707 1.00 93.81 239 LEU A CA 1
ATOM 1881 C C . LEU A 1 239 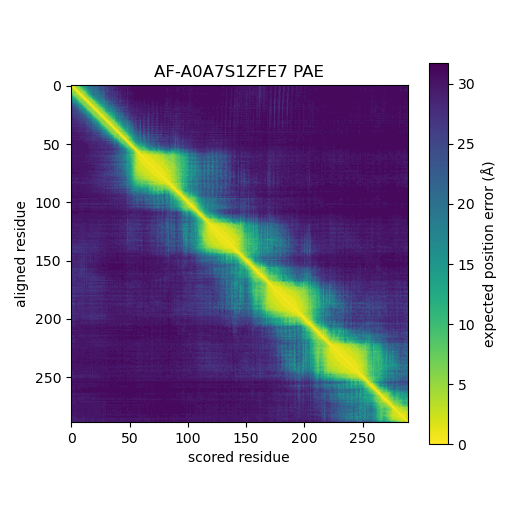? -40.935 -6.495 55.399 1.00 93.81 239 LEU A C 1
ATOM 1883 O O . LEU A 1 239 ? -41.738 -6.329 56.317 1.00 93.81 239 LEU A O 1
ATOM 1887 N N . ARG A 1 240 ? -41.311 -6.443 54.116 1.00 94.12 240 ARG A N 1
ATOM 1888 C CA . ARG A 1 240 ? -42.701 -6.219 53.704 1.00 94.12 240 ARG A CA 1
ATOM 1889 C C . ARG A 1 240 ? -43.621 -7.321 54.222 1.00 94.12 240 ARG A C 1
ATOM 1891 O O . ARG A 1 240 ? -44.709 -7.017 54.704 1.00 94.12 240 ARG A O 1
ATOM 1898 N N . LYS A 1 241 ? -43.192 -8.581 54.139 1.00 90.00 241 LYS A N 1
ATOM 1899 C CA . LYS A 1 241 ? -43.949 -9.716 54.674 1.00 90.00 241 LYS A CA 1
ATOM 1900 C C . LYS A 1 241 ? -44.109 -9.607 56.191 1.00 90.00 241 LYS A C 1
ATOM 1902 O O . LYS A 1 241 ? -45.228 -9.693 56.676 1.00 90.00 241 LYS A O 1
ATOM 1907 N N . LEU A 1 242 ? -43.022 -9.334 56.913 1.00 88.00 242 LEU A N 1
ATOM 1908 C CA . LEU A 1 242 ? -43.052 -9.132 58.362 1.00 88.00 242 LEU A CA 1
ATOM 1909 C C . LEU A 1 242 ? -44.026 -8.005 58.745 1.00 88.00 242 LEU A C 1
ATOM 1911 O O . LEU A 1 242 ? -44.848 -8.171 59.640 1.00 88.00 242 LEU A O 1
ATOM 1915 N N . ALA A 1 243 ? -43.973 -6.872 58.041 1.00 90.25 243 ALA A N 1
ATOM 1916 C CA . ALA A 1 243 ? -44.874 -5.750 58.277 1.00 90.25 243 ALA A CA 1
ATOM 1917 C C . ALA A 1 243 ? -46.346 -6.127 58.045 1.00 90.25 243 ALA A C 1
ATOM 1919 O O . ALA A 1 243 ? -47.199 -5.733 58.836 1.00 90.25 243 ALA A O 1
ATOM 1920 N N . MET A 1 244 ? -46.646 -6.913 57.004 1.00 89.25 244 MET A N 1
ATOM 1921 C CA . MET A 1 244 ? -47.995 -7.442 56.772 1.00 89.25 244 MET A CA 1
ATOM 1922 C C . MET A 1 244 ? -48.434 -8.399 57.885 1.00 89.25 244 MET A C 1
ATOM 1924 O O . MET A 1 244 ? -49.555 -8.272 58.367 1.00 89.25 244 MET A O 1
ATOM 1928 N N . ASP A 1 245 ? -47.552 -9.294 58.335 1.00 85.19 245 ASP A N 1
ATOM 1929 C CA . ASP A 1 245 ? -47.835 -10.237 59.423 1.00 85.19 245 ASP A CA 1
ATOM 1930 C C . ASP A 1 245 ? -48.122 -9.501 60.753 1.00 85.19 245 ASP A C 1
ATOM 1932 O O . ASP A 1 245 ? -48.988 -9.917 61.519 1.00 85.19 245 ASP A O 1
ATOM 1936 N N . TYR A 1 246 ? -47.444 -8.376 61.025 1.00 84.69 246 TYR A N 1
ATOM 1937 C CA . TYR A 1 246 ? -47.708 -7.539 62.207 1.00 84.69 246 TYR A CA 1
ATOM 1938 C C . TYR A 1 246 ? -48.945 -6.646 62.077 1.00 84.69 246 TYR A C 1
ATOM 1940 O O . TYR A 1 246 ? -49.616 -6.397 63.078 1.00 84.69 246 TYR A O 1
ATOM 1948 N N . ALA A 1 247 ? -49.228 -6.124 60.881 1.00 88.25 247 ALA A N 1
ATOM 1949 C CA . ALA A 1 247 ? -50.397 -5.281 60.639 1.00 88.25 247 ALA A CA 1
ATOM 1950 C C . ALA A 1 247 ? -51.710 -6.079 60.679 1.00 88.25 247 ALA A C 1
ATOM 1952 O O . ALA A 1 247 ? -52.753 -5.501 60.978 1.00 88.25 247 ALA A O 1
ATOM 1953 N N . HIS A 1 248 ? -51.637 -7.385 60.408 1.00 82.75 248 HIS A N 1
ATOM 1954 C CA . HIS A 1 248 ? -52.775 -8.297 60.342 1.00 82.75 248 HIS A CA 1
ATOM 1955 C C . HIS A 1 248 ? -52.622 -9.476 61.319 1.00 82.75 248 HIS A C 1
ATOM 1957 O O . HIS A 1 248 ? -52.466 -10.619 60.881 1.00 82.75 248 HIS A O 1
ATOM 1963 N N . PRO A 1 249 ? -52.666 -9.248 62.647 1.00 79.56 249 PRO A N 1
ATOM 1964 C CA . PRO A 1 249 ? -52.576 -10.323 63.639 1.00 79.56 249 PRO A CA 1
ATOM 1965 C C . PRO A 1 249 ? -53.730 -11.341 63.551 1.00 79.56 249 PRO A C 1
ATOM 1967 O O . PRO A 1 249 ? -53.627 -12.438 64.100 1.00 79.56 249 PRO A O 1
ATOM 1970 N N . GLU A 1 250 ? -54.827 -10.995 62.875 1.00 79.12 250 GLU A N 1
ATOM 1971 C CA . GLU A 1 250 ? -55.942 -11.880 62.536 1.00 79.12 250 GLU A CA 1
ATOM 1972 C C . GLU A 1 250 ? -55.612 -12.892 61.428 1.00 79.12 250 GLU A C 1
ATOM 1974 O O . GLU A 1 250 ? -56.301 -13.907 61.292 1.00 79.12 250 GLU A O 1
ATOM 1979 N N . ALA A 1 251 ? -54.569 -12.643 60.628 1.00 76.94 251 ALA A N 1
ATOM 1980 C CA . ALA A 1 251 ? -54.176 -13.545 59.560 1.00 76.94 251 ALA A CA 1
ATOM 1981 C C . ALA A 1 251 ? -53.575 -14.839 60.146 1.00 76.94 251 ALA A C 1
ATOM 1983 O O . ALA A 1 251 ? -52.709 -14.794 61.025 1.00 76.94 251 ALA A O 1
ATOM 1984 N N . PRO A 1 252 ? -53.993 -16.027 59.668 1.00 68.12 252 PRO A N 1
ATOM 1985 C CA . PRO A 1 252 ? -53.484 -17.284 60.194 1.00 68.12 252 PRO A CA 1
ATOM 1986 C C . PRO A 1 252 ? -51.994 -17.433 59.871 1.00 68.12 252 PRO A C 1
ATOM 1988 O O . PRO A 1 252 ? -51.598 -17.493 58.703 1.00 68.12 252 PRO A O 1
ATOM 1991 N N . VAL A 1 253 ? -51.169 -17.548 60.915 1.00 66.12 253 VAL A N 1
ATOM 1992 C CA . VAL A 1 253 ? -49.736 -17.832 60.776 1.00 66.12 253 VAL A CA 1
ATOM 1993 C C . VAL A 1 253 ? -49.578 -19.188 60.090 1.00 66.12 253 VAL A C 1
ATOM 1995 O O . VAL A 1 253 ? -49.920 -20.232 60.650 1.00 66.12 253 VAL A O 1
ATOM 1998 N N . LYS A 1 254 ? -49.053 -19.185 58.861 1.00 66.88 254 LYS A N 1
ATOM 1999 C CA . LYS A 1 254 ? -48.682 -20.420 58.163 1.00 66.88 254 LYS A CA 1
ATOM 2000 C C . LYS A 1 254 ? -47.521 -21.045 58.931 1.00 66.88 254 LYS A C 1
ATOM 2002 O O . LYS A 1 254 ? -46.433 -20.477 58.962 1.00 66.88 254 LYS A O 1
ATOM 2007 N N . ALA A 1 255 ? -47.767 -22.177 59.586 1.00 58.47 255 ALA A N 1
ATOM 2008 C CA . ALA A 1 255 ? -46.747 -22.887 60.346 1.00 58.47 255 ALA A CA 1
ATOM 2009 C C . ALA A 1 255 ? -45.563 -23.232 59.428 1.00 58.47 255 ALA A C 1
ATOM 2011 O O . ALA A 1 255 ? -45.718 -23.974 58.460 1.00 58.47 255 ALA A O 1
ATOM 2012 N N . VAL A 1 256 ? -44.400 -22.648 59.720 1.00 62.16 256 VAL A N 1
ATOM 2013 C CA . VAL A 1 256 ? -43.167 -22.822 58.934 1.00 62.16 256 VAL A CA 1
ATOM 2014 C C . VAL A 1 256 ? -42.484 -24.158 59.261 1.00 62.16 256 VAL A C 1
ATOM 2016 O O . VAL A 1 256 ? -41.736 -24.680 58.442 1.00 62.16 256 VAL A O 1
ATOM 2019 N N . ASP A 1 257 ? -42.791 -24.754 60.416 1.00 62.75 257 ASP A N 1
ATOM 2020 C CA . ASP A 1 257 ? -42.219 -26.021 60.870 1.00 62.75 257 ASP A CA 1
ATOM 2021 C C . ASP A 1 257 ? -43.187 -26.718 61.858 1.00 62.75 257 ASP A C 1
ATOM 2023 O O . ASP A 1 257 ? -43.604 -26.089 62.837 1.00 62.75 257 ASP A O 1
ATOM 2027 N N . PRO A 1 258 ? -43.568 -27.998 61.652 1.00 60.88 258 PRO A N 1
ATOM 2028 C CA . PRO A 1 258 ? -44.392 -28.762 62.598 1.00 60.88 258 PRO A CA 1
ATOM 2029 C C . PRO A 1 258 ? -43.732 -28.980 63.972 1.00 60.88 258 PRO A C 1
ATOM 2031 O O . PRO A 1 258 ? -44.405 -29.420 64.904 1.00 60.88 258 PRO A O 1
ATOM 2034 N N . THR A 1 259 ? -42.439 -28.678 64.122 1.00 65.50 259 THR A N 1
ATOM 2035 C CA . THR A 1 259 ? -41.718 -28.707 65.403 1.00 65.50 259 THR A CA 1
ATOM 2036 C C . THR A 1 259 ? -41.710 -27.357 66.133 1.00 65.50 259 THR A C 1
ATOM 2038 O O . THR A 1 259 ? -41.307 -27.286 67.297 1.00 65.50 259 THR A O 1
ATOM 2041 N N . CYS A 1 260 ? -42.226 -26.284 65.516 1.00 58.56 260 CYS A N 1
ATOM 2042 C CA . CYS A 1 260 ? -42.462 -25.013 66.198 1.00 58.56 260 CYS A CA 1
ATOM 2043 C C . CYS A 1 260 ? -43.677 -25.116 67.134 1.00 58.56 260 CYS A C 1
ATOM 2045 O O . CYS A 1 260 ? -44.795 -24.722 66.805 1.00 58.56 260 CYS A O 1
ATOM 2047 N N . PHE A 1 261 ? -43.450 -25.608 68.352 1.00 58.12 261 PHE A N 1
ATOM 2048 C CA . PHE A 1 261 ? -44.441 -25.615 69.431 1.00 58.12 261 PHE A CA 1
ATOM 2049 C C . PHE A 1 261 ? -44.604 -24.213 70.042 1.00 58.12 261 PHE A C 1
ATOM 2051 O O . PHE A 1 261 ? -44.176 -23.936 71.164 1.00 58.12 261 PHE A O 1
ATOM 2058 N N . GLY A 1 262 ? -45.231 -23.303 69.299 1.00 61.38 262 GLY A N 1
ATOM 2059 C CA . GLY A 1 262 ? -45.664 -22.012 69.824 1.00 61.38 262 GLY A CA 1
ATOM 2060 C C . GLY A 1 262 ? -46.848 -22.192 70.773 1.00 61.38 262 GLY A C 1
ATOM 2061 O O . GLY A 1 262 ? -47.903 -22.693 70.385 1.00 61.38 262 GLY A O 1
ATOM 2062 N N . ARG A 1 263 ? -46.704 -21.775 72.035 1.00 62.12 263 ARG A N 1
ATOM 2063 C CA . ARG A 1 263 ? -47.839 -21.679 72.962 1.00 62.12 263 ARG A CA 1
ATOM 2064 C C . ARG A 1 263 ? -48.784 -20.587 72.460 1.00 62.12 263 ARG A C 1
ATOM 2066 O O . ARG A 1 263 ? -48.465 -19.410 72.567 1.00 62.12 263 ARG A O 1
ATOM 2073 N N . ASN A 1 264 ? -49.939 -20.971 71.926 1.00 61.28 264 ASN A N 1
ATOM 2074 C CA . ASN A 1 264 ? -50.977 -20.019 71.548 1.00 61.28 264 ASN A CA 1
ATOM 2075 C C . ASN A 1 264 ? -51.628 -19.454 72.827 1.00 61.28 264 ASN A C 1
ATOM 2077 O O . ASN A 1 264 ? -52.383 -20.152 73.505 1.00 61.28 264 ASN A O 1
ATOM 2081 N N . TYR A 1 265 ? -51.262 -18.227 73.210 1.00 62.41 265 TYR A N 1
ATOM 2082 C CA . TYR A 1 265 ? -51.753 -17.572 74.431 1.00 62.41 265 TYR A CA 1
ATOM 2083 C C . TYR A 1 265 ? -53.154 -16.971 74.272 1.00 62.41 265 TYR A C 1
ATOM 2085 O O . TYR A 1 265 ? -53.796 -16.705 75.282 1.00 62.41 265 TYR A O 1
ATOM 2093 N N . PHE A 1 266 ? -53.629 -16.794 73.037 1.00 59.53 266 PHE A N 1
ATOM 2094 C CA . PHE A 1 266 ? -54.929 -16.187 72.747 1.00 59.53 266 PHE A CA 1
ATOM 2095 C C . PHE A 1 266 ? -56.073 -17.205 72.779 1.00 59.53 266 PHE A C 1
ATOM 2097 O O . PHE A 1 266 ? -57.155 -16.881 73.242 1.00 59.53 266 PHE A O 1
ATOM 2104 N N . ASN A 1 267 ? -55.812 -18.457 72.384 1.00 61.06 267 ASN A N 1
ATOM 2105 C CA . ASN A 1 267 ? -56.827 -19.521 72.327 1.00 61.06 267 ASN A CA 1
ATOM 2106 C C . ASN A 1 267 ? -56.652 -20.588 73.421 1.00 61.06 267 ASN A C 1
ATOM 2108 O O . ASN A 1 267 ? -57.111 -21.723 73.279 1.00 61.06 267 ASN A O 1
ATOM 2112 N N . ARG A 1 268 ? -55.920 -20.283 74.502 1.00 67.19 268 ARG A N 1
ATOM 2113 C CA . ARG A 1 268 ? -55.745 -21.246 75.597 1.00 67.19 268 ARG A CA 1
ATOM 2114 C C . ARG A 1 268 ? -57.029 -21.293 76.432 1.00 67.19 268 ARG A C 1
ATOM 2116 O O . ARG A 1 268 ? -57.569 -20.236 76.715 1.00 67.19 268 ARG A O 1
ATOM 2123 N N . PRO A 1 269 ? -57.447 -22.452 76.970 1.00 63.28 269 PRO A N 1
ATOM 2124 C CA . PRO A 1 269 ? -58.588 -22.524 77.895 1.00 63.28 269 PRO A CA 1
ATOM 2125 C C . PRO A 1 269 ? -58.427 -21.709 79.193 1.00 63.28 269 PRO A C 1
ATOM 2127 O O . PRO A 1 269 ? -59.359 -21.622 79.978 1.00 63.28 269 PRO A O 1
ATOM 2130 N N . SER A 1 270 ? -57.243 -21.140 79.454 1.00 67.38 270 SER A N 1
ATOM 2131 C CA . SER A 1 270 ? -57.010 -20.203 80.560 1.00 67.38 270 SER A CA 1
ATOM 2132 C C . SER A 1 270 ? -56.845 -18.750 80.101 1.00 67.38 270 SER A C 1
ATOM 2134 O O . SER A 1 270 ? -56.412 -17.924 80.902 1.00 67.38 270 SER A O 1
ATOM 2136 N N . ALA A 1 271 ? -57.022 -18.463 78.811 1.00 68.06 271 ALA A N 1
ATOM 2137 C CA . ALA A 1 271 ? -57.056 -17.098 78.309 1.00 68.06 271 ALA A CA 1
ATOM 2138 C C . ALA A 1 271 ? -58.380 -16.459 78.759 1.00 68.06 271 ALA A C 1
ATOM 2140 O O . ALA A 1 271 ? -59.386 -17.168 78.823 1.00 68.06 271 ALA A O 1
ATOM 2141 N N . PRO A 1 272 ? -58.387 -15.168 79.128 1.00 66.88 272 PRO A N 1
ATOM 2142 C CA . PRO A 1 272 ? -59.634 -14.474 79.424 1.00 66.88 272 PRO A CA 1
ATOM 2143 C C . PRO A 1 272 ? -60.560 -14.553 78.204 1.00 66.88 272 PRO A C 1
ATOM 2145 O O . PRO A 1 272 ? -60.094 -14.377 77.077 1.00 66.88 272 PRO A O 1
ATOM 2148 N N . GLU A 1 273 ? -61.844 -14.837 78.435 1.00 66.19 273 GLU A N 1
ATOM 2149 C CA . GLU A 1 273 ? -62.870 -14.726 77.396 1.00 66.19 273 GLU A CA 1
ATOM 2150 C C . GLU A 1 273 ? -62.819 -13.306 76.833 1.00 66.19 273 GLU A C 1
ATOM 2152 O O . GLU A 1 273 ? -62.805 -12.320 77.576 1.00 66.19 273 GLU A O 1
ATOM 2157 N N . ARG A 1 274 ? -62.680 -13.214 75.514 1.00 64.62 274 ARG A N 1
ATOM 2158 C CA . ARG A 1 274 ? -62.672 -11.947 74.802 1.00 64.62 274 ARG A CA 1
ATOM 2159 C C . ARG A 1 274 ? -64.107 -11.742 74.333 1.00 64.62 274 ARG A C 1
ATOM 2161 O O . ARG A 1 274 ? -64.538 -12.497 73.470 1.00 64.62 274 ARG A O 1
ATOM 2168 N N . GLU A 1 275 ? -64.826 -10.801 74.945 1.00 63.28 275 GLU A N 1
ATOM 2169 C CA . GLU A 1 275 ? -66.089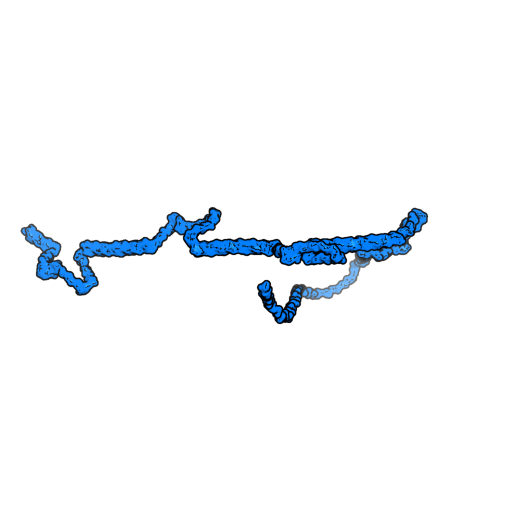 -10.302 74.380 1.00 63.28 275 GLU A CA 1
ATOM 2170 C C . GLU A 1 275 ? -65.777 -9.799 72.966 1.00 63.28 275 GLU A C 1
ATOM 2172 O O . GLU A 1 275 ? -64.782 -9.087 72.764 1.00 63.28 275 GLU A O 1
ATOM 2177 N N . ASP A 1 276 ? -66.553 -10.248 71.983 1.00 69.88 276 ASP A N 1
ATOM 2178 C CA . ASP A 1 276 ? -66.507 -9.659 70.654 1.00 69.88 276 ASP A CA 1
ATOM 2179 C C . ASP A 1 276 ? -67.242 -8.309 70.658 1.00 69.88 276 ASP A C 1
ATOM 2181 O O . ASP A 1 276 ? -67.911 -7.929 71.623 1.00 69.88 276 ASP A O 1
ATOM 2185 N N . ASP A 1 277 ? -67.042 -7.520 69.602 1.00 71.50 277 ASP A N 1
ATOM 2186 C CA . ASP A 1 277 ? -67.610 -6.170 69.531 1.00 71.50 277 ASP A CA 1
ATOM 2187 C C . ASP A 1 277 ? -69.158 -6.192 69.522 1.00 71.50 277 ASP A C 1
ATOM 2189 O O . ASP A 1 277 ? -69.786 -5.191 69.873 1.00 71.50 277 ASP A O 1
ATOM 2193 N N . GLU A 1 278 ? -69.772 -7.328 69.158 1.00 71.75 278 GLU A N 1
ATOM 2194 C CA . GLU A 1 278 ? -71.220 -7.558 69.251 1.00 71.75 278 GLU A CA 1
ATOM 2195 C C . GLU A 1 278 ? -71.659 -7.736 70.709 1.00 71.75 278 GLU A C 1
ATOM 2197 O O . GLU A 1 278 ? -72.502 -6.965 71.173 1.00 71.75 278 GLU A O 1
ATOM 2202 N N . ASP A 1 279 ? -71.041 -8.651 71.462 1.00 72.50 279 ASP A N 1
ATOM 2203 C CA . ASP A 1 279 ? -71.337 -8.879 72.881 1.00 72.50 279 ASP A CA 1
ATOM 2204 C C . ASP A 1 279 ? -71.094 -7.613 73.723 1.00 72.50 279 ASP A C 1
ATOM 2206 O O . ASP A 1 279 ? -71.884 -7.273 74.611 1.00 72.50 279 ASP A O 1
ATOM 2210 N N . ALA A 1 280 ? -70.028 -6.861 73.424 1.00 75.62 280 ALA A N 1
ATOM 2211 C CA . ALA A 1 280 ? -69.738 -5.592 74.090 1.00 75.62 280 ALA A CA 1
ATOM 2212 C C . ALA A 1 280 ? -70.823 -4.533 73.817 1.00 75.62 280 ALA A C 1
ATOM 2214 O O . ALA A 1 280 ? -71.236 -3.815 74.735 1.00 75.62 280 ALA A O 1
ATOM 2215 N N . GLY A 1 281 ? -71.313 -4.460 72.574 1.00 76.75 281 GLY A N 1
ATOM 2216 C CA . GLY A 1 281 ? -72.388 -3.554 72.171 1.00 76.75 281 GLY A CA 1
ATOM 2217 C C . GLY A 1 281 ? -73.736 -3.920 72.792 1.00 76.75 281 GLY A C 1
ATOM 2218 O O . GLY A 1 281 ? -74.452 -3.040 73.276 1.00 76.75 281 GLY A O 1
ATOM 2219 N N . GLU A 1 282 ? -74.071 -5.211 72.851 1.00 75.44 282 GLU A N 1
ATOM 2220 C CA . GLU A 1 282 ? -75.276 -5.692 73.533 1.00 75.44 282 GLU A CA 1
ATOM 2221 C C . GLU A 1 282 ? -75.229 -5.376 75.032 1.00 75.44 282 GLU A C 1
ATOM 2223 O O . GLU A 1 282 ? -76.212 -4.907 75.611 1.00 75.44 282 GLU A O 1
ATOM 2228 N N . ARG A 1 283 ? -74.068 -5.549 75.667 1.00 76.88 283 ARG A N 1
ATOM 2229 C CA . ARG A 1 283 ? -73.886 -5.259 77.091 1.00 76.88 283 ARG A CA 1
ATOM 2230 C C . ARG A 1 283 ? -73.980 -3.767 77.405 1.00 76.88 283 ARG A C 1
ATOM 2232 O O . ARG A 1 283 ? -74.565 -3.400 78.426 1.00 76.88 283 ARG A O 1
ATOM 2239 N N . GLU A 1 284 ? -73.440 -2.907 76.542 1.00 79.62 284 GLU A N 1
ATOM 2240 C CA . GLU A 1 284 ? -73.586 -1.452 76.662 1.00 79.62 284 GLU A CA 1
ATOM 2241 C C . GLU A 1 284 ? -75.047 -1.016 76.468 1.00 79.62 284 GLU A C 1
ATOM 2243 O O . GLU A 1 284 ? -75.545 -0.198 77.242 1.00 79.62 284 GLU A O 1
ATOM 2248 N N . ALA A 1 285 ? -75.768 -1.621 75.518 1.00 79.19 285 ALA A N 1
ATOM 2249 C CA . ALA A 1 285 ? -77.191 -1.362 75.310 1.00 79.19 285 ALA A CA 1
ATOM 2250 C C . ALA A 1 285 ? -78.046 -1.774 76.522 1.00 79.19 285 ALA A C 1
ATOM 2252 O O . ALA A 1 285 ? -78.905 -1.005 76.947 1.00 79.19 285 ALA A O 1
ATOM 2253 N N . ILE A 1 286 ? -77.771 -2.936 77.126 1.00 76.25 286 ILE A N 1
ATOM 2254 C CA . ILE A 1 286 ? -78.470 -3.419 78.330 1.00 76.25 286 ILE A CA 1
ATOM 2255 C C . ILE A 1 286 ? -78.170 -2.539 79.558 1.00 76.25 286 ILE A C 1
ATOM 2257 O O . ILE A 1 286 ? -79.021 -2.390 80.427 1.00 76.25 286 ILE A O 1
ATOM 2261 N N . LEU A 1 287 ? -76.969 -1.958 79.661 1.00 75.25 287 LEU A N 1
ATOM 2262 C CA . LEU A 1 287 ? -76.601 -1.040 80.751 1.00 75.25 287 LEU A CA 1
ATOM 2263 C C . LEU A 1 287 ? -77.164 0.380 80.576 1.00 75.25 287 LEU A C 1
ATOM 2265 O O . LEU A 1 287 ? -77.184 1.143 81.544 1.00 75.25 287 LEU A O 1
ATOM 2269 N N . ALA A 1 288 ? -77.568 0.747 79.358 1.00 75.00 288 ALA A N 1
ATOM 2270 C CA . ALA A 1 288 ? -78.141 2.049 79.030 1.00 75.00 288 ALA A CA 1
ATOM 2271 C C . ALA A 1 288 ? -79.679 2.108 79.167 1.00 75.00 288 ALA A C 1
ATOM 2273 O O . ALA A 1 288 ? -80.241 3.204 79.072 1.00 75.00 288 ALA A O 1
ATOM 2274 N N . GLU A 1 289 ? -80.343 0.968 79.392 1.00 57.91 289 GLU A N 1
ATOM 2275 C CA . GLU A 1 289 ? -81.784 0.832 79.681 1.00 57.91 289 GLU A CA 1
ATOM 2276 C C . GLU A 1 289 ? -82.072 0.790 81.195 1.00 57.91 289 GLU A C 1
ATOM 2278 O O . GLU A 1 289 ? -83.039 1.467 81.625 1.00 57.91 289 GLU A O 1
#

Secondary structure (DSSP, 8-state):
------PPPP----------------------------------------S-TTSHHHHHHHHHHHHHHHHHHHHHHHHHH-TTSPP---TT-----SSSSTTSPP-----HHHHHHHHHHHHHHHHHHHHHHHHHHHHH-TTS----S-TT-----SSSSTTSPP---HHHHHHHHHHHHHHHHHHHHHHHHH-TTS-----TT-----SSSSTTSPP---HHHHHHHHHHHHHHHHHHHHHHHHH-TTS----S-TT-----SSSSTTSPP---HHHHHHHHHHH--

Radius of gyration: 61.64 Å; Cα contacts (8 Å, |Δi|>4): 22; chains: 1; bounding box: 142×58×161 Å

Organism: Trieres chinensis (NCBI:txid1514140)

Foldseek 3Di:
DDDDDDDDDDDDDDDDDDDDDDDDDDDDDDDDDDDDDDDDDDDDDDDDDDDDPPPVPVVVVVVVVVVVVVVVVVVVVCCVVCVVDDDDDDPPPPPPPQCPDPPHPPPPPPCPVVVVVVVVVVVVVVVVVVVVVVVVCCVVCVVPDDPDPDPPPPPPDQCPDPPRPDDDDPVNVVVVVVVVVVVVVVVVVVVCVVCVVDDPPDDPPPPDPDQCPDPPHPDDQDPVNVVVVVVVVVVVVVVVVVVVCVVCVVDDDDPPDPPPPDDPQCPDPPRPDDQDPVNVVVVVVVVVD